Protein AF-A0A7K2XR33-F1 (afdb_monomer_lite)

Structure (mmCIF, N/CA/C/O backbone):
data_AF-A0A7K2XR33-F1
#
_entry.id   AF-A0A7K2XR33-F1
#
loop_
_atom_site.group_PDB
_atom_site.id
_atom_site.type_symbol
_atom_site.label_atom_id
_atom_site.label_alt_id
_atom_site.label_comp_id
_atom_site.label_asym_id
_atom_site.label_entity_id
_atom_site.label_seq_id
_atom_site.pdbx_PDB_ins_code
_atom_site.Cartn_x
_atom_site.Cartn_y
_atom_site.Cartn_z
_atom_site.occupancy
_atom_site.B_iso_or_equiv
_atom_site.auth_seq_id
_atom_site.auth_comp_id
_atom_site.auth_asym_id
_atom_site.auth_atom_id
_atom_site.pdbx_PDB_model_num
ATOM 1 N N . HIS A 1 1 ? -24.248 1.517 20.290 1.00 86.19 1 HIS A N 1
ATOM 2 C CA . HIS A 1 1 ? -23.783 1.972 18.965 1.00 86.19 1 HIS A CA 1
ATOM 3 C C . HIS A 1 1 ? -22.908 0.907 18.301 1.00 86.19 1 HIS A C 1
ATOM 5 O O . HIS A 1 1 ? -23.391 0.287 17.376 1.00 86.19 1 HIS A O 1
ATOM 11 N N . VAL A 1 2 ? -21.716 0.569 18.819 1.00 89.69 2 VAL A N 1
ATOM 12 C CA . VAL A 1 2 ? -20.810 -0.449 18.218 1.00 89.69 2 VAL A CA 1
ATOM 13 C C . VAL A 1 2 ? -21.472 -1.813 17.938 1.00 89.69 2 VAL A C 1
ATOM 15 O O . VAL A 1 2 ? -21.289 -2.373 16.861 1.00 89.69 2 VAL A O 1
ATOM 18 N N . GLN A 1 3 ? -22.323 -2.305 18.848 1.00 92.75 3 GLN A N 1
ATOM 19 C CA . GLN A 1 3 ? -23.068 -3.567 18.678 1.00 92.75 3 GLN A CA 1
ATOM 20 C C . GLN A 1 3 ? -24.056 -3.594 17.491 1.00 92.75 3 GLN A C 1
ATOM 22 O O . GLN A 1 3 ? -24.604 -4.644 17.170 1.00 92.75 3 GLN A O 1
ATOM 27 N N . GLN A 1 4 ? -24.311 -2.456 16.836 1.00 90.50 4 GLN A N 1
ATOM 28 C CA . GLN A 1 4 ? -25.091 -2.416 15.592 1.00 90.50 4 GLN A CA 1
ATOM 29 C C . GLN A 1 4 ? -24.332 -3.050 14.419 1.00 90.50 4 GLN A C 1
ATOM 31 O O . GLN A 1 4 ? -24.960 -3.503 13.466 1.00 90.50 4 GLN A O 1
ATOM 36 N N . TYR A 1 5 ? -23.000 -3.099 14.502 1.00 90.44 5 TYR A N 1
ATOM 37 C CA . TYR A 1 5 ? -22.116 -3.505 13.409 1.00 90.44 5 TYR A CA 1
ATOM 38 C C . TYR A 1 5 ? -21.269 -4.741 13.755 1.00 90.44 5 TYR A C 1
ATOM 40 O O . TYR A 1 5 ? -20.957 -5.548 12.885 1.00 90.44 5 TYR A O 1
ATOM 48 N N . THR A 1 6 ? -20.936 -4.936 15.033 1.00 91.38 6 THR A N 1
ATOM 49 C CA . THR A 1 6 ? -20.127 -6.066 15.532 1.00 91.38 6 THR A CA 1
ATOM 50 C C . THR A 1 6 ? -20.806 -6.732 16.729 1.00 91.38 6 THR A C 1
ATOM 52 O O . THR A 1 6 ? -21.826 -6.240 17.207 1.00 91.38 6 THR A O 1
ATOM 55 N N . SER A 1 7 ? -20.292 -7.862 17.241 1.00 92.69 7 SER A N 1
ATOM 56 C CA . SER A 1 7 ? -20.902 -8.461 18.444 1.00 92.69 7 SER A CA 1
ATOM 57 C C . SER A 1 7 ? -20.554 -7.708 19.732 1.00 92.69 7 SER A C 1
ATOM 59 O O . SER A 1 7 ? -21.419 -7.583 20.592 1.00 92.69 7 SER A O 1
ATOM 61 N N . CYS A 1 8 ? -19.310 -7.218 19.864 1.00 93.25 8 CYS A N 1
ATOM 62 C CA . CYS A 1 8 ? -18.781 -6.496 21.033 1.00 93.25 8 CYS A CA 1
ATOM 63 C C . CYS A 1 8 ? -19.336 -7.033 22.371 1.00 93.25 8 CYS A C 1
ATOM 65 O O . CYS A 1 8 ? -20.134 -6.392 23.057 1.00 93.25 8 CYS A O 1
ATOM 67 N N . GLU A 1 9 ? -18.947 -8.262 22.703 1.00 94.69 9 GLU A N 1
ATOM 68 C CA . GLU A 1 9 ? -19.353 -8.986 23.910 1.00 94.69 9 GLU A CA 1
ATOM 69 C C . GLU A 1 9 ? -18.279 -8.856 25.003 1.00 94.69 9 GLU A C 1
ATOM 71 O O . GLU A 1 9 ? -17.133 -8.501 24.723 1.00 94.69 9 GLU A O 1
ATOM 76 N N . ASN A 1 10 ? -18.625 -9.183 26.253 1.00 93.88 10 ASN A N 1
ATOM 77 C CA . ASN A 1 10 ? -17.685 -9.211 27.384 1.00 93.88 10 ASN A CA 1
ATOM 78 C C . ASN A 1 10 ? -16.921 -7.888 27.573 1.00 93.88 10 ASN A C 1
ATOM 80 O O . ASN A 1 10 ? -15.687 -7.877 27.651 1.00 93.88 10 ASN A O 1
ATOM 84 N N . LEU A 1 11 ? -17.657 -6.772 27.600 1.00 95.38 11 LEU A N 1
ATOM 85 C CA . LEU A 1 11 ? -17.086 -5.452 27.854 1.00 95.38 11 LEU A CA 1
ATOM 86 C C . LEU A 1 11 ? -16.370 -5.435 29.210 1.00 95.38 11 LEU A C 1
ATOM 88 O O . LEU A 1 11 ? -16.941 -5.824 30.226 1.00 95.38 11 LEU A O 1
ATOM 92 N N . SER A 1 12 ? -15.140 -4.943 29.208 1.00 94.00 12 SER A N 1
ATOM 93 C CA . SER A 1 12 ? -14.337 -4.682 30.396 1.00 94.00 12 SER A CA 1
ATOM 94 C C . SER A 1 12 ? -13.797 -3.263 30.341 1.00 94.00 12 SER A C 1
ATOM 96 O O . SER A 1 12 ? -13.411 -2.782 29.276 1.00 94.00 12 SER A O 1
ATOM 98 N N . THR A 1 13 ? -13.763 -2.602 31.490 1.00 91.25 13 THR A N 1
ATOM 99 C CA . THR A 1 13 ? -13.110 -1.302 31.689 1.00 91.25 13 THR A CA 1
ATOM 100 C C . THR A 1 13 ? -11.861 -1.426 32.560 1.00 91.25 13 THR A C 1
ATOM 102 O O . THR A 1 13 ? -11.282 -0.415 32.949 1.00 91.25 13 THR A O 1
ATOM 105 N N . ASP A 1 14 ? -11.422 -2.655 32.858 1.00 88.81 14 ASP A N 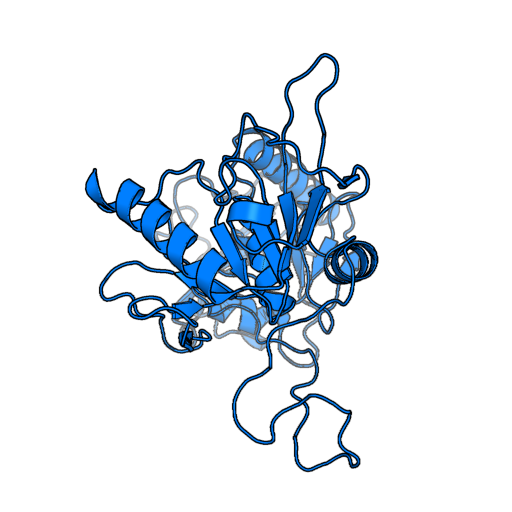1
ATOM 106 C CA . ASP A 1 14 ? -10.202 -2.885 33.625 1.00 88.81 14 ASP A CA 1
ATOM 107 C C . ASP A 1 14 ? -8.997 -2.314 32.848 1.00 88.81 14 ASP A C 1
ATOM 109 O O . ASP A 1 14 ? -8.765 -2.700 31.690 1.00 88.81 14 ASP A O 1
ATOM 113 N N . PRO A 1 15 ? -8.216 -1.381 33.431 1.00 80.31 15 PRO A N 1
ATOM 114 C CA . PRO A 1 15 ? -7.001 -0.869 32.804 1.00 80.31 15 PRO A CA 1
ATOM 115 C C . PRO A 1 15 ? -5.989 -1.982 32.469 1.00 80.31 15 PRO A C 1
ATOM 117 O O . PRO A 1 15 ? -5.241 -1.840 31.501 1.00 80.31 15 PRO A O 1
ATOM 120 N N . ASN A 1 16 ? -6.026 -3.107 33.187 1.00 84.00 16 ASN A N 1
ATOM 121 C CA . ASN A 1 16 ? -5.109 -4.237 33.044 1.00 84.00 16 ASN A CA 1
ATOM 122 C C . ASN A 1 16 ? -5.695 -5.421 32.255 1.00 84.00 16 ASN A C 1
ATOM 124 O O . ASN A 1 16 ? -5.140 -6.520 32.305 1.00 84.00 16 ASN A O 1
ATOM 128 N N . ASP A 1 17 ? -6.809 -5.235 31.538 1.00 87.62 17 ASP A N 1
ATOM 129 C CA . ASP A 1 17 ? -7.385 -6.305 30.722 1.00 87.62 17 ASP A CA 1
ATOM 130 C C . ASP A 1 17 ? -6.374 -6.807 29.676 1.00 87.62 17 ASP A C 1
ATOM 132 O O . ASP A 1 17 ? -5.931 -6.061 28.801 1.00 87.62 17 ASP A O 1
ATOM 136 N N . SER A 1 18 ? -6.038 -8.096 29.760 1.00 85.44 18 SER A N 1
ATOM 137 C CA . SER A 1 18 ? -5.033 -8.756 28.912 1.00 85.44 18 SER A CA 1
ATOM 138 C C . SER A 1 18 ? -5.321 -8.709 27.406 1.00 85.44 18 SER A C 1
ATOM 140 O O . SER A 1 18 ? -4.421 -8.956 26.608 1.00 85.44 18 SER A O 1
ATOM 142 N N . ARG A 1 19 ? -6.562 -8.393 27.007 1.00 86.25 19 ARG A N 1
ATOM 143 C CA . ARG A 1 19 ? -6.953 -8.220 25.600 1.00 86.25 19 ARG A CA 1
ATOM 144 C C . ARG A 1 19 ? -6.415 -6.930 24.987 1.00 86.25 19 ARG A C 1
ATOM 146 O O . ARG A 1 19 ? -6.443 -6.786 23.768 1.00 86.25 19 ARG A O 1
ATOM 153 N N . VAL A 1 20 ? -5.952 -5.984 25.804 1.00 74.62 20 VAL A N 1
ATOM 154 C CA . VAL A 1 20 ? -5.340 -4.749 25.314 1.00 74.62 20 VAL A CA 1
ATOM 155 C C . VAL A 1 20 ? -3.819 -4.925 25.258 1.00 74.62 20 VAL A C 1
ATOM 157 O O . VAL A 1 20 ? -3.219 -5.296 26.268 1.00 74.62 20 VAL A O 1
ATOM 160 N N . PRO A 1 21 ? -3.163 -4.646 24.116 1.00 65.69 21 PRO A N 1
ATOM 161 C CA . PRO A 1 21 ? -1.707 -4.681 24.035 1.00 65.69 21 PRO A CA 1
ATOM 162 C C . PRO A 1 21 ? -1.073 -3.732 25.063 1.00 65.69 21 PRO A C 1
ATOM 164 O O . PRO A 1 21 ? -1.441 -2.562 25.144 1.00 65.69 21 PRO A O 1
ATOM 167 N N . LEU A 1 22 ? -0.102 -4.227 25.837 1.00 52.28 22 LEU A N 1
ATOM 168 C CA . LEU A 1 22 ? 0.557 -3.460 26.907 1.00 52.28 22 LEU A CA 1
ATOM 169 C C . LEU A 1 22 ? 1.529 -2.385 26.387 1.00 52.28 22 LEU A C 1
ATOM 171 O O . LEU A 1 22 ? 1.880 -1.471 27.129 1.00 52.28 22 LEU A O 1
ATOM 175 N N . SER A 1 23 ? 1.989 -2.481 25.135 1.00 52.34 23 SER A N 1
ATOM 176 C CA . SER A 1 23 ? 2.949 -1.549 24.537 1.00 52.34 23 SER A CA 1
ATOM 177 C C . SER A 1 23 ? 2.344 -0.786 23.357 1.00 52.34 23 SER A C 1
ATOM 179 O O . SER A 1 23 ? 1.709 -1.361 22.477 1.00 52.34 23 SER A O 1
ATOM 181 N N . GLY A 1 24 ? 2.558 0.535 23.337 1.00 53.97 24 GLY A N 1
ATOM 182 C CA . GLY A 1 24 ? 2.143 1.411 22.235 1.00 53.97 24 GLY A CA 1
ATOM 183 C C . GLY A 1 24 ? 0.649 1.745 22.179 1.00 53.97 24 GLY A C 1
ATOM 184 O O . GLY A 1 24 ? 0.221 2.359 21.207 1.00 53.97 24 GLY A O 1
ATOM 185 N N . PHE A 1 25 ? -0.137 1.364 23.190 1.00 62.59 25 PHE A N 1
ATOM 186 C CA . PHE A 1 25 ? -1.581 1.587 23.210 1.00 62.59 25 PHE A CA 1
ATOM 187 C C . PHE A 1 25 ? -1.971 2.817 24.043 1.00 62.59 25 PHE A C 1
ATOM 189 O O . PHE A 1 25 ? -1.382 3.078 25.090 1.00 62.59 25 PHE A O 1
ATOM 196 N N . ILE A 1 26 ? -2.962 3.573 23.568 1.00 68.62 26 ILE A N 1
ATOM 197 C CA . ILE A 1 26 ? -3.343 4.881 24.121 1.00 68.62 26 ILE A CA 1
ATOM 198 C C . ILE A 1 26 ? -4.180 4.678 25.397 1.00 68.62 26 ILE A C 1
ATOM 200 O O . ILE A 1 26 ? -5.175 3.944 25.387 1.00 68.62 26 ILE A O 1
ATOM 204 N N . GLY A 1 27 ? -3.760 5.291 26.507 1.00 62.75 27 GLY A N 1
ATOM 205 C CA . GLY A 1 27 ? -4.429 5.204 27.809 1.00 62.75 27 GLY A CA 1
ATOM 206 C C . GLY A 1 27 ? -5.489 6.289 28.033 1.00 62.75 27 GLY A C 1
ATOM 207 O O . GLY A 1 27 ? -5.588 7.255 27.280 1.00 62.75 27 GLY A O 1
ATOM 208 N N . ALA A 1 28 ? -6.286 6.147 29.098 1.00 61.09 28 ALA A N 1
ATOM 209 C CA . ALA A 1 28 ? -7.146 7.236 29.569 1.00 61.09 28 ALA A CA 1
ATOM 210 C C . ALA A 1 28 ? -6.279 8.392 30.105 1.00 61.09 28 ALA A C 1
ATOM 212 O O . ALA A 1 28 ? -5.327 8.149 30.845 1.00 61.09 28 ALA A O 1
ATOM 213 N N . GLY A 1 29 ? -6.607 9.633 29.734 1.00 69.06 29 GLY A N 1
ATOM 214 C CA . GLY A 1 29 ? -5.799 10.830 30.010 1.00 69.06 29 GLY A CA 1
ATOM 215 C C . GLY A 1 29 ? -4.903 11.268 28.845 1.00 69.06 29 GLY A C 1
ATOM 216 O O . GLY A 1 29 ? -4.541 12.441 28.770 1.00 69.06 29 GLY A O 1
ATOM 217 N N . ASP A 1 30 ? -4.630 10.374 27.894 1.00 80.31 30 ASP A N 1
ATOM 218 C CA . ASP A 1 30 ? -3.918 10.687 26.658 1.00 80.31 30 ASP A CA 1
ATOM 219 C C . ASP A 1 30 ? -4.907 11.003 25.528 1.00 80.31 30 ASP A C 1
ATOM 221 O O . ASP A 1 30 ? -6.025 10.492 25.496 1.00 80.31 30 ASP A O 1
ATOM 225 N N . TRP A 1 31 ? -4.505 11.860 24.584 1.00 87.50 31 TRP A N 1
ATOM 226 C CA . TRP A 1 31 ? -5.231 12.108 23.323 1.00 87.50 31 TRP A CA 1
ATOM 227 C C . TRP A 1 31 ? -6.690 12.575 23.513 1.00 87.50 31 TRP A C 1
ATOM 229 O O . TRP A 1 31 ? -7.545 12.367 22.656 1.00 87.50 31 TRP A O 1
ATOM 239 N N . GLY A 1 32 ? -7.002 13.199 24.654 1.00 86.94 32 GLY A N 1
ATOM 240 C CA . GLY A 1 32 ? -8.365 13.631 24.979 1.00 86.94 32 GLY A CA 1
ATOM 241 C C . GLY A 1 32 ? -9.330 12.479 25.292 1.00 86.94 32 GLY A C 1
ATOM 242 O O . GLY A 1 32 ? -10.542 12.648 25.144 1.00 86.94 32 GLY A O 1
ATOM 243 N N . ILE A 1 33 ? -8.815 11.313 25.691 1.00 90.62 33 ILE A N 1
ATOM 244 C CA . ILE A 1 33 ? -9.606 10.145 26.091 1.00 90.62 33 ILE A CA 1
ATOM 245 C C . ILE A 1 33 ? -9.969 10.249 27.572 1.00 90.62 33 ILE A C 1
ATOM 247 O O . ILE A 1 33 ? -9.091 10.357 28.429 1.00 90.62 33 ILE A O 1
ATOM 251 N N . THR A 1 34 ? -11.260 10.169 27.886 1.00 91.75 34 THR A N 1
ATOM 252 C CA . THR A 1 34 ? -11.763 10.197 29.269 1.00 91.75 34 THR A CA 1
ATOM 253 C C . THR A 1 34 ? -11.980 8.804 29.842 1.00 91.75 34 THR A C 1
ATOM 255 O O . THR A 1 34 ? -11.801 8.601 31.037 1.00 91.75 34 THR A O 1
ATOM 258 N N . GLU A 1 35 ? -12.349 7.838 29.000 1.00 91.25 35 GLU A N 1
ATOM 259 C CA . GLU A 1 35 ? -12.585 6.454 29.410 1.00 91.25 35 GLU A CA 1
ATOM 260 C C . GLU A 1 35 ? -12.126 5.479 28.332 1.00 91.25 35 GLU A C 1
ATOM 262 O O . GLU A 1 35 ? -12.173 5.781 27.136 1.00 91.25 35 GLU A O 1
ATOM 267 N N . ARG A 1 36 ? -11.736 4.281 28.769 1.00 90.44 36 ARG A N 1
ATOM 268 C CA . ARG A 1 36 ? -11.333 3.177 27.903 1.00 90.44 36 ARG A CA 1
ATOM 269 C C . ARG A 1 36 ? -12.089 1.911 28.285 1.00 90.44 36 ARG A C 1
ATOM 271 O O . ARG A 1 36 ? -12.210 1.591 29.465 1.00 90.44 36 ARG A O 1
ATOM 278 N N . GLY A 1 37 ? -12.516 1.154 27.285 1.00 91.88 37 GLY A N 1
ATOM 279 C CA . GLY A 1 37 ? -13.014 -0.205 27.463 1.00 91.88 37 GLY A CA 1
ATOM 280 C C . GLY A 1 37 ? -12.478 -1.144 26.394 1.00 91.88 37 GLY A C 1
ATOM 281 O O . GLY A 1 37 ? -11.925 -0.706 25.393 1.00 91.88 37 GLY A O 1
ATOM 282 N N . VAL A 1 38 ? -12.655 -2.442 26.586 1.00 93.56 38 VAL A N 1
ATOM 283 C CA . VAL A 1 38 ? -12.364 -3.468 25.584 1.00 93.56 38 VAL A CA 1
ATOM 284 C C . VAL A 1 38 ? -13.501 -4.477 25.541 1.00 93.56 38 VAL A C 1
ATOM 286 O O . VAL A 1 38 ? -14.028 -4.884 26.576 1.00 93.56 38 VAL A O 1
ATOM 289 N N . CYS A 1 39 ? -13.903 -4.875 24.341 1.00 95.31 39 CYS A N 1
ATOM 290 C CA . CYS A 1 39 ? -14.878 -5.935 24.115 1.00 95.31 39 CYS A CA 1
ATOM 291 C C . CYS A 1 39 ? -14.394 -6.871 23.004 1.00 95.31 39 CYS A C 1
ATOM 293 O O . CYS A 1 39 ? -13.446 -6.576 22.278 1.00 95.31 39 CYS A O 1
ATOM 295 N N . THR A 1 40 ? -15.051 -8.018 22.872 1.00 94.88 40 THR A N 1
ATOM 296 C CA . THR A 1 40 ? -14.690 -9.055 21.905 1.00 94.88 40 THR A CA 1
ATOM 297 C C . THR A 1 40 ? -15.729 -9.133 20.791 1.00 94.88 40 THR A C 1
ATOM 299 O O . THR A 1 40 ? -16.924 -9.308 21.037 1.00 94.88 40 THR A O 1
ATOM 302 N N . ASP A 1 41 ? -15.272 -9.052 19.547 1.00 91.75 41 ASP A N 1
ATOM 303 C CA . ASP A 1 41 ? -16.038 -9.425 18.370 1.00 91.75 41 ASP A CA 1
ATOM 304 C C . ASP A 1 41 ? -15.940 -10.938 18.146 1.00 91.75 41 ASP A C 1
ATOM 306 O O . ASP A 1 41 ? -15.007 -11.461 17.541 1.00 91.75 41 ASP A O 1
ATOM 310 N N . LYS A 1 42 ? -16.929 -11.664 18.653 1.00 88.44 42 LYS A N 1
ATOM 311 C CA . LYS A 1 42 ? -17.035 -13.117 18.553 1.00 88.44 42 LYS A CA 1
ATOM 312 C C . LYS A 1 42 ? -17.246 -13.587 17.116 1.00 88.44 42 LYS A C 1
ATOM 314 O O . LYS A 1 42 ? -16.818 -14.689 16.776 1.00 88.44 42 LYS A O 1
ATOM 319 N N . LYS A 1 43 ? -17.905 -12.776 16.278 1.00 82.62 43 LYS A N 1
ATOM 320 C CA . LYS A 1 43 ? -18.200 -13.136 14.883 1.00 82.62 43 LYS A CA 1
ATOM 321 C C . LYS A 1 43 ? -16.930 -13.109 14.041 1.00 82.62 43 LYS A C 1
ATOM 323 O O . LYS A 1 43 ? -16.655 -14.075 13.338 1.00 82.62 43 LYS A O 1
ATOM 328 N N . ALA A 1 44 ? -16.153 -12.036 14.159 1.00 82.00 44 ALA A N 1
ATOM 329 C CA . ALA A 1 44 ? -14.912 -11.859 13.408 1.00 82.00 44 ALA A CA 1
ATOM 330 C C . ALA A 1 44 ? -13.658 -12.367 14.146 1.00 82.00 44 ALA A C 1
ATOM 332 O O . ALA A 1 44 ? -12.576 -12.369 13.567 1.00 82.00 44 ALA A O 1
ATOM 333 N N . ARG A 1 45 ? -13.805 -12.829 15.398 1.00 81.44 45 ARG A N 1
ATOM 334 C CA . ARG A 1 45 ? -12.726 -13.307 16.282 1.00 81.44 45 ARG A CA 1
ATOM 335 C C . ARG A 1 45 ? -11.619 -12.267 16.477 1.00 81.44 45 ARG A C 1
ATOM 337 O O . ARG A 1 45 ? -10.450 -12.556 16.241 1.00 81.44 45 ARG A O 1
ATOM 344 N N . GLY A 1 46 ? -11.999 -11.067 16.904 1.00 84.75 46 GLY A N 1
ATOM 345 C CA . GLY A 1 46 ? -11.053 -9.994 17.204 1.00 84.75 46 GLY A CA 1
ATOM 346 C C . GLY A 1 46 ? -11.483 -9.139 18.388 1.00 84.75 46 GLY A C 1
ATOM 347 O O . GLY A 1 46 ? -12.626 -9.182 18.838 1.00 84.75 46 GLY A O 1
ATOM 348 N N . GLU A 1 47 ? -10.555 -8.353 18.906 1.00 90.88 47 GLU A N 1
ATOM 349 C CA . GLU A 1 47 ? -10.766 -7.432 20.013 1.00 90.88 47 GLU A CA 1
ATOM 350 C C . GLU A 1 47 ? -11.057 -6.025 19.488 1.00 90.88 47 GLU A C 1
ATOM 352 O O . GLU A 1 47 ? -10.511 -5.575 18.474 1.00 90.88 47 GLU A O 1
ATOM 357 N N . ILE A 1 48 ? -11.923 -5.317 20.207 1.00 92.94 48 ILE A N 1
ATOM 358 C CA . ILE A 1 48 ? -12.255 -3.921 19.950 1.00 92.94 48 ILE A CA 1
ATOM 359 C C . ILE A 1 48 ? -11.912 -3.139 21.202 1.00 92.94 48 ILE A C 1
ATOM 361 O O . ILE A 1 48 ? -12.515 -3.363 22.255 1.00 92.94 48 ILE A O 1
ATOM 365 N N . VAL A 1 49 ? -10.985 -2.197 21.080 1.00 92.00 49 VAL A N 1
ATOM 366 C CA . VAL A 1 49 ? -10.711 -1.244 22.154 1.00 92.00 49 VAL A CA 1
ATOM 367 C C . VAL A 1 49 ? -11.517 0.017 21.899 1.00 92.00 49 VAL A C 1
ATOM 369 O O . VAL A 1 49 ? -11.530 0.532 20.788 1.00 92.00 49 VAL A O 1
ATOM 372 N N . LEU A 1 50 ? -12.236 0.474 22.914 1.00 93.31 50 LEU A N 1
ATOM 373 C CA . LEU A 1 50 ? -13.180 1.580 22.879 1.00 93.31 50 LEU A CA 1
ATOM 374 C C . LEU A 1 50 ? -12.606 2.755 23.663 1.00 93.31 50 LEU A C 1
ATOM 376 O O . LEU A 1 50 ? -12.071 2.565 24.756 1.00 93.31 50 LEU A O 1
ATOM 380 N N . PHE A 1 51 ? -12.797 3.962 23.146 1.00 92.69 51 PHE A N 1
ATOM 381 C CA . PHE A 1 51 ? -12.365 5.205 23.768 1.00 92.69 51 PHE A CA 1
ATOM 382 C C . PHE A 1 51 ? -13.523 6.197 23.797 1.00 92.69 51 PHE A C 1
ATOM 384 O O . PHE A 1 51 ? -14.104 6.501 22.753 1.00 92.69 51 PHE A O 1
ATOM 391 N N . LEU A 1 52 ? -13.835 6.750 24.966 1.00 94.00 52 LEU A N 1
ATOM 392 C CA . LEU A 1 52 ? -14.655 7.956 25.040 1.00 94.00 52 LEU A CA 1
ATOM 393 C C . LEU A 1 52 ? -13.752 9.169 24.891 1.00 94.00 52 LEU A C 1
ATOM 395 O O . LEU A 1 52 ? -12.779 9.317 25.625 1.00 94.00 52 LEU A O 1
ATOM 399 N N . THR A 1 53 ? -14.080 10.028 23.933 1.00 93.12 53 THR A N 1
ATOM 400 C CA . THR A 1 53 ? -13.325 11.245 23.654 1.00 93.12 53 THR A CA 1
ATOM 401 C C . THR A 1 53 ? -14.308 12.377 23.341 1.00 93.12 53 THR A C 1
ATOM 403 O O . THR A 1 53 ? -14.850 12.463 22.236 1.00 93.12 53 THR A O 1
ATOM 406 N N . PRO A 1 54 ? -14.624 13.235 24.329 1.00 92.56 54 PRO A N 1
ATOM 407 C CA . PRO A 1 54 ? -15.549 14.345 24.117 1.00 92.56 54 PRO A CA 1
ATOM 408 C C . PRO A 1 54 ? -14.965 15.418 23.185 1.00 92.56 54 PRO A C 1
ATOM 410 O O . PRO A 1 54 ? -15.727 16.156 22.564 1.00 92.56 54 PRO A O 1
ATOM 413 N N . ASP A 1 55 ? -13.634 15.482 23.052 1.00 93.75 55 ASP A N 1
ATOM 414 C CA . ASP A 1 55 ? -12.929 16.357 22.114 1.00 93.75 55 ASP A CA 1
ATOM 415 C C . ASP A 1 55 ? -12.289 15.542 20.980 1.00 93.75 55 ASP A C 1
ATOM 417 O O . ASP A 1 55 ? -11.097 15.224 20.979 1.00 93.75 55 ASP A O 1
ATOM 421 N N . MET A 1 56 ? -13.104 15.226 19.972 1.00 94.69 56 MET A N 1
ATOM 422 C CA . MET A 1 56 ? -12.655 14.486 18.791 1.00 94.69 56 MET A CA 1
ATOM 423 C C . MET A 1 56 ? -11.580 15.243 17.993 1.00 94.69 56 MET A C 1
ATOM 425 O O . MET A 1 56 ? -10.777 14.626 17.294 1.00 94.69 56 MET A O 1
ATOM 429 N N . LYS A 1 57 ? -11.521 16.577 18.086 1.00 95.12 57 LYS A N 1
ATOM 430 C CA . LYS A 1 57 ? -10.478 17.346 17.402 1.00 95.12 57 LYS A CA 1
ATOM 431 C C . LYS A 1 57 ? -9.128 17.144 18.090 1.00 95.12 57 LYS A C 1
ATOM 433 O O . LYS A 1 57 ? -8.139 16.915 17.397 1.00 95.12 57 LYS A O 1
ATOM 438 N N . ALA A 1 58 ? -9.092 17.172 19.423 1.00 93.31 58 ALA A N 1
ATOM 439 C CA . ALA A 1 58 ? -7.891 16.852 20.191 1.00 93.31 58 ALA A CA 1
ATOM 440 C C . ALA A 1 58 ? -7.418 15.412 19.935 1.00 93.31 58 ALA A C 1
ATOM 442 O O . ALA A 1 58 ? -6.226 15.196 19.712 1.00 93.31 58 ALA A O 1
ATOM 443 N N . PHE A 1 59 ? -8.345 14.449 19.873 1.00 93.44 59 PHE A N 1
ATOM 444 C CA . PHE A 1 59 ? -8.020 13.059 19.541 1.00 93.44 59 PHE A CA 1
ATOM 445 C C . PHE A 1 59 ? -7.361 12.929 18.164 1.00 93.44 59 PHE A C 1
ATOM 447 O O . PHE A 1 59 ? -6.297 12.326 18.031 1.00 93.44 59 PHE A O 1
ATOM 454 N N . GLN A 1 60 ? -7.952 13.541 17.133 1.00 93.31 60 GLN A N 1
ATOM 455 C CA . GLN A 1 60 ? -7.401 13.499 15.777 1.00 93.31 60 GLN A CA 1
ATOM 456 C C . GLN A 1 60 ? -6.053 14.221 15.662 1.00 93.31 60 GLN A C 1
ATOM 458 O O . GLN A 1 60 ? -5.196 13.783 14.897 1.00 93.31 60 GLN A O 1
ATOM 463 N N . GLN A 1 61 ? -5.834 15.294 16.428 1.00 93.75 61 GLN A N 1
ATOM 464 C CA . GLN A 1 61 ? -4.546 15.989 16.449 1.00 93.75 61 GLN A CA 1
ATOM 465 C C . GLN A 1 61 ? -3.457 15.100 17.053 1.00 93.75 61 GLN A C 1
ATOM 467 O O . GLN A 1 61 ? -2.385 14.967 16.471 1.00 93.75 61 GLN A O 1
ATOM 472 N N . ALA A 1 62 ? -3.748 14.430 18.166 1.00 91.06 62 ALA A N 1
ATOM 473 C CA . ALA A 1 62 ? -2.799 13.513 18.782 1.00 91.06 62 ALA A CA 1
ATOM 474 C C . ALA A 1 62 ? -2.502 12.296 17.884 1.00 91.06 62 ALA A C 1
ATOM 476 O O . ALA A 1 62 ? -1.346 11.886 17.764 1.00 91.06 62 ALA A O 1
ATOM 477 N N . ALA A 1 63 ? -3.516 11.780 17.177 1.00 88.75 63 ALA A N 1
ATOM 478 C CA . ALA A 1 63 ? -3.332 10.746 16.160 1.00 88.75 63 ALA A CA 1
ATOM 479 C C . ALA A 1 63 ? -2.409 11.209 15.023 1.00 88.75 63 ALA A C 1
ATOM 481 O O . ALA A 1 63 ? -1.514 10.468 14.620 1.00 88.75 63 ALA A O 1
ATOM 482 N N . LYS A 1 64 ? -2.564 12.454 14.554 1.00 89.19 64 LYS A N 1
ATOM 483 C CA . LYS A 1 64 ? -1.676 13.054 13.551 1.00 89.19 64 LYS A CA 1
ATOM 484 C C . LYS A 1 64 ? -0.233 13.139 14.034 1.00 89.19 64 LYS A C 1
ATOM 486 O O . LYS A 1 64 ? 0.676 12.742 13.309 1.00 89.19 64 LYS A O 1
ATOM 491 N N . ASP A 1 65 ? -0.023 13.644 15.245 1.00 88.62 65 ASP A N 1
ATOM 492 C CA . ASP A 1 65 ? 1.317 13.810 15.814 1.00 88.62 65 ASP A CA 1
ATOM 493 C C . ASP A 1 65 ? 2.007 12.447 15.992 1.00 88.62 65 ASP A C 1
ATOM 495 O O . ASP A 1 65 ? 3.198 12.289 15.709 1.00 88.62 65 ASP A O 1
ATOM 499 N N . HIS A 1 66 ? 1.239 11.427 16.381 1.00 85.19 66 HIS A N 1
ATOM 500 C CA . HIS A 1 66 ? 1.718 10.054 16.464 1.00 85.19 66 HIS A CA 1
ATOM 501 C C . HIS A 1 66 ? 2.067 9.462 15.094 1.00 85.19 66 HIS A C 1
ATOM 503 O O . HIS A 1 66 ? 3.150 8.897 14.934 1.00 85.19 66 HIS A O 1
ATOM 509 N N . ALA A 1 67 ? 1.198 9.631 14.094 1.00 82.56 67 ALA A N 1
ATOM 510 C CA . ALA A 1 67 ? 1.454 9.183 12.728 1.00 82.56 67 ALA A CA 1
ATOM 511 C C . ALA A 1 67 ? 2.715 9.844 12.148 1.00 82.56 67 ALA A C 1
ATOM 513 O O . ALA A 1 67 ? 3.552 9.160 11.562 1.00 82.56 67 ALA A O 1
ATOM 514 N N . ALA A 1 68 ? 2.909 11.147 12.376 1.00 83.94 68 ALA A N 1
ATOM 515 C CA . ALA A 1 68 ? 4.108 11.869 11.951 1.00 83.94 68 ALA A CA 1
ATOM 516 C C . ALA A 1 68 ? 5.388 11.299 12.584 1.00 83.94 68 ALA A C 1
ATOM 518 O O . ALA A 1 68 ? 6.399 11.141 11.896 1.00 83.94 68 ALA A O 1
ATOM 519 N N . LYS A 1 69 ? 5.343 10.930 13.872 1.00 83.38 69 LYS A N 1
ATOM 520 C CA . LYS A 1 69 ? 6.463 10.262 14.547 1.00 83.38 69 LYS A CA 1
ATOM 521 C C . LYS A 1 69 ? 6.772 8.901 13.916 1.00 83.38 69 LYS A C 1
ATOM 523 O O . LYS A 1 69 ? 7.927 8.626 13.607 1.00 83.38 69 LYS A O 1
ATOM 528 N N . LEU A 1 70 ? 5.753 8.072 13.686 1.00 78.25 70 LEU A N 1
ATOM 529 C CA . LEU A 1 70 ? 5.924 6.755 13.064 1.00 78.25 70 LEU A CA 1
ATOM 530 C C . LEU A 1 70 ? 6.467 6.862 11.633 1.00 78.25 70 LEU A C 1
ATOM 532 O O . LEU A 1 70 ? 7.342 6.092 11.245 1.00 78.25 70 LEU A O 1
ATOM 536 N N . LEU A 1 71 ? 6.002 7.846 10.862 1.00 76.06 71 LEU A N 1
ATOM 537 C CA . LEU A 1 71 ? 6.515 8.134 9.522 1.00 76.06 71 LEU A CA 1
ATOM 538 C C . LEU A 1 71 ? 7.994 8.535 9.551 1.00 76.06 71 LEU A C 1
ATOM 540 O O . LEU A 1 71 ? 8.770 8.025 8.746 1.00 76.06 71 LEU A O 1
ATOM 544 N N . ALA A 1 72 ? 8.403 9.381 10.500 1.00 78.38 72 ALA A N 1
ATOM 545 C CA . ALA A 1 72 ? 9.807 9.757 10.681 1.00 78.38 72 ALA A CA 1
ATOM 546 C C . ALA A 1 72 ? 10.704 8.563 11.068 1.00 78.38 72 ALA A C 1
ATOM 548 O O . ALA A 1 72 ? 11.889 8.552 10.746 1.00 78.38 72 ALA A O 1
ATOM 549 N N . GLU A 1 73 ? 10.136 7.542 11.714 1.00 76.94 73 GLU A N 1
ATOM 550 C CA . GLU A 1 73 ? 10.795 6.266 12.030 1.00 76.94 73 GLU A CA 1
ATOM 551 C C . GLU A 1 73 ? 10.766 5.260 10.855 1.00 76.94 73 GLU A C 1
ATOM 553 O O . GLU A 1 73 ? 11.207 4.122 11.006 1.00 76.94 73 GLU A O 1
ATOM 558 N N . GLY A 1 74 ? 10.240 5.647 9.685 1.00 67.75 74 GLY A N 1
ATOM 559 C CA . GLY A 1 74 ? 10.132 4.786 8.502 1.00 67.75 74 GLY A CA 1
ATOM 560 C C . GLY A 1 74 ? 8.961 3.796 8.538 1.00 67.75 74 GLY A C 1
ATOM 561 O O . GLY A 1 74 ? 8.882 2.900 7.701 1.00 67.75 74 GLY A O 1
ATOM 562 N N . ARG A 1 75 ? 8.023 3.943 9.480 1.00 66.31 75 ARG A N 1
ATOM 563 C CA . ARG A 1 75 ? 6.900 3.015 9.716 1.00 66.31 75 ARG A CA 1
ATOM 564 C C . ARG A 1 75 ? 5.603 3.470 9.037 1.00 66.31 75 ARG A C 1
ATOM 566 O O . ARG A 1 75 ? 4.545 3.533 9.660 1.00 66.31 75 ARG A O 1
ATOM 573 N N . GLY A 1 76 ? 5.673 3.824 7.755 1.00 59.12 76 GLY A N 1
ATOM 574 C CA . GLY A 1 76 ? 4.576 4.486 7.028 1.00 59.12 76 GLY A CA 1
ATOM 575 C C . GLY A 1 76 ? 3.355 3.626 6.675 1.00 59.12 76 GLY A C 1
ATOM 576 O O . GLY A 1 76 ? 2.370 4.142 6.148 1.00 59.12 76 GLY A O 1
ATOM 577 N N . ASP A 1 77 ? 3.389 2.327 6.953 1.00 57.09 77 ASP A N 1
ATOM 578 C CA . ASP A 1 77 ? 2.280 1.385 6.778 1.00 57.09 77 ASP A CA 1
ATOM 579 C C . ASP A 1 77 ? 1.369 1.268 8.015 1.00 57.09 77 ASP A C 1
ATOM 581 O O . ASP A 1 77 ? 0.255 0.749 7.920 1.00 57.09 77 ASP A O 1
ATOM 585 N N . THR A 1 78 ? 1.822 1.776 9.163 1.00 57.50 78 THR A N 1
ATOM 586 C CA . THR A 1 78 ? 1.157 1.595 10.462 1.00 57.50 78 THR A CA 1
ATOM 587 C C . THR A 1 78 ? -0.102 2.442 10.658 1.00 57.50 78 THR A C 1
ATOM 589 O O . THR A 1 78 ? -0.999 2.024 11.387 1.00 57.50 78 THR A O 1
ATOM 592 N N . ASP A 1 79 ? -0.222 3.588 9.981 1.00 57.19 79 ASP A N 1
ATOM 593 C CA . ASP A 1 79 ? -1.343 4.521 10.180 1.00 57.19 79 ASP A CA 1
ATOM 594 C C . ASP A 1 79 ? -2.696 3.920 9.740 1.00 57.19 79 ASP A C 1
ATOM 596 O O . ASP A 1 79 ? -3.682 3.986 10.471 1.00 57.19 79 ASP A O 1
ATOM 600 N N . LEU A 1 80 ? -2.722 3.199 8.614 1.00 53.53 80 LEU A N 1
ATOM 601 C CA . LEU A 1 80 ? -3.884 2.407 8.177 1.00 53.53 80 LEU A CA 1
ATOM 602 C C . LEU A 1 80 ? -4.075 1.118 8.982 1.00 53.53 80 LEU A C 1
ATOM 604 O O . LEU A 1 80 ? -5.206 0.679 9.195 1.00 53.53 80 LEU A O 1
ATOM 608 N N . ALA A 1 81 ? -2.976 0.498 9.421 1.00 53.31 81 ALA A N 1
ATOM 609 C CA . ALA A 1 81 ? -3.022 -0.719 10.227 1.00 53.31 81 ALA A CA 1
ATOM 610 C C . ALA A 1 81 ? -3.579 -0.465 11.636 1.00 53.31 81 ALA A C 1
ATOM 612 O O . ALA A 1 81 ? -4.055 -1.404 12.272 1.00 53.31 81 ALA A O 1
ATOM 613 N N . SER A 1 82 ? -3.576 0.794 12.095 1.00 65.38 82 SER A N 1
ATOM 614 C CA . SER A 1 82 ? -4.189 1.191 13.364 1.00 65.38 82 SER A CA 1
ATOM 615 C C . SER A 1 82 ? -5.697 0.936 13.387 1.00 65.38 82 SER A C 1
ATOM 617 O O . SER A 1 82 ? -6.253 0.746 14.465 1.00 65.38 82 SER A O 1
ATOM 619 N N . ARG A 1 83 ? -6.355 0.919 12.209 1.00 82.19 83 ARG A N 1
ATOM 620 C CA . ARG A 1 83 ? -7.800 0.666 12.029 1.00 82.19 83 ARG A CA 1
ATOM 621 C C . ARG A 1 83 ? -8.635 1.424 13.063 1.00 82.19 83 ARG A C 1
ATOM 623 O O . ARG A 1 83 ? -9.602 0.900 13.624 1.00 82.19 83 ARG A O 1
ATOM 630 N N . THR A 1 84 ? -8.207 2.656 13.334 1.00 89.69 84 THR A N 1
ATOM 631 C CA . THR A 1 84 ? -8.833 3.536 14.309 1.00 89.69 84 THR A CA 1
ATOM 632 C C . THR A 1 84 ? -10.058 4.142 13.663 1.00 89.69 84 THR A C 1
ATOM 634 O O . THR A 1 84 ? -9.959 4.895 12.702 1.00 89.69 84 THR A O 1
ATOM 637 N N . VAL A 1 85 ? -11.224 3.792 14.175 1.00 92.00 85 VAL A N 1
ATOM 638 C CA . VAL A 1 85 ? -12.517 4.247 13.692 1.00 92.00 85 VAL A CA 1
ATOM 639 C C . VAL A 1 85 ? -13.029 5.337 14.622 1.00 92.00 85 VAL A C 1
ATOM 641 O O . VAL A 1 85 ? -12.984 5.189 15.843 1.00 92.00 85 VAL A O 1
ATOM 644 N N . VAL A 1 86 ? -13.536 6.427 14.055 1.00 93.12 86 VAL A N 1
ATOM 645 C CA . VAL A 1 86 ? -14.055 7.562 14.824 1.00 93.12 86 VAL A CA 1
ATOM 646 C C . VAL A 1 86 ? -15.566 7.698 14.669 1.00 93.12 86 VAL A C 1
ATOM 648 O O . VAL A 1 86 ? -16.119 7.536 13.582 1.00 93.12 86 VAL A O 1
ATOM 651 N N . GLY A 1 87 ? -16.225 8.002 15.784 1.00 91.50 87 GLY A N 1
ATOM 652 C CA . GLY A 1 87 ? -17.590 8.512 15.847 1.00 91.50 87 GLY A CA 1
ATOM 653 C C . GLY A 1 87 ? -17.602 9.981 16.280 1.00 91.50 87 GLY A C 1
ATOM 654 O O . GLY A 1 87 ? -16.582 10.663 16.257 1.00 91.50 87 GLY A O 1
ATOM 655 N N . LYS A 1 88 ? -18.760 10.496 16.710 1.00 90.56 88 LYS A N 1
ATOM 656 C CA . LYS A 1 88 ? -18.876 11.909 17.131 1.00 90.56 88 LYS A CA 1
ATOM 657 C C . LYS A 1 88 ? -18.129 12.228 18.430 1.00 90.56 88 LYS A C 1
ATOM 659 O O . LYS A 1 88 ? -17.538 13.293 18.542 1.00 90.56 88 LYS A O 1
ATOM 664 N N . THR A 1 89 ? -18.200 11.329 19.409 1.00 92.94 89 THR A N 1
ATOM 665 C CA . THR A 1 89 ? -17.687 11.535 20.782 1.00 92.94 89 THR A CA 1
ATOM 666 C C . THR A 1 89 ? -16.957 10.305 21.322 1.00 92.94 89 THR A C 1
ATOM 668 O O . THR A 1 89 ? -16.820 10.109 22.530 1.00 92.94 89 THR A O 1
ATOM 671 N N . PHE A 1 90 ? -16.570 9.405 20.427 1.00 94.19 90 PHE A N 1
ATOM 672 C CA . PHE A 1 90 ? -15.866 8.182 20.762 1.00 94.19 90 PHE A CA 1
ATOM 673 C C . PHE A 1 90 ? -14.980 7.784 19.589 1.00 94.19 90 PHE A C 1
ATOM 675 O O . PHE A 1 90 ? -15.258 8.127 18.439 1.00 94.19 90 PHE A O 1
ATOM 682 N N . ALA A 1 91 ? -13.940 7.029 19.893 1.00 93.88 91 ALA A N 1
ATOM 683 C CA . ALA A 1 91 ? -13.123 6.336 18.919 1.00 93.88 91 ALA A CA 1
ATOM 684 C C . ALA A 1 91 ? -13.030 4.868 19.327 1.00 93.88 91 ALA A C 1
ATOM 686 O O . ALA A 1 91 ? -13.353 4.493 20.455 1.00 93.88 91 ALA A O 1
ATOM 687 N N . LEU A 1 92 ? -12.601 4.022 18.409 1.00 92.50 92 LEU A N 1
ATOM 688 C CA . LEU A 1 92 ? -12.283 2.640 18.711 1.00 92.50 92 LEU A CA 1
ATOM 689 C C . LEU A 1 92 ? -11.181 2.144 17.789 1.00 92.50 92 LEU A C 1
ATOM 691 O O . LEU A 1 92 ? -11.033 2.631 16.674 1.00 92.50 92 LEU A O 1
ATOM 695 N N . THR A 1 93 ? -10.462 1.127 18.230 1.00 90.50 93 THR A N 1
ATOM 696 C CA . THR A 1 93 ? -9.450 0.438 17.434 1.00 90.50 93 THR A CA 1
ATOM 697 C C . THR A 1 93 ? -9.838 -1.029 17.328 1.00 90.50 93 THR A C 1
ATOM 699 O O . THR A 1 93 ? -9.983 -1.719 18.339 1.00 90.50 93 THR A O 1
ATOM 702 N N . ALA A 1 94 ? -10.034 -1.498 16.096 1.00 90.06 94 ALA A N 1
ATOM 703 C CA . ALA A 1 94 ? -10.312 -2.898 15.806 1.00 90.06 94 ALA A CA 1
ATOM 704 C C . ALA A 1 94 ? -8.996 -3.653 15.572 1.00 90.06 94 ALA A C 1
ATOM 706 O O . ALA A 1 94 ? -8.319 -3.435 14.566 1.00 90.06 94 ALA A O 1
ATOM 707 N N . LEU A 1 95 ? -8.638 -4.567 16.480 1.00 86.38 95 LEU A N 1
ATOM 708 C CA . LEU A 1 95 ? -7.389 -5.332 16.362 1.00 86.38 95 LEU A CA 1
ATOM 709 C C . LEU A 1 95 ? -7.453 -6.374 15.233 1.00 86.38 95 LEU A C 1
ATOM 711 O O . LEU A 1 95 ? -6.432 -6.702 14.629 1.00 86.38 95 LEU A O 1
ATOM 715 N N . GLY A 1 96 ? -8.658 -6.835 14.884 1.00 85.50 96 GLY A N 1
ATOM 716 C CA . GLY A 1 96 ? -8.915 -7.708 13.738 1.00 85.50 96 GLY A CA 1
ATOM 717 C C . GLY A 1 96 ? -9.369 -6.946 12.488 1.00 85.50 96 GLY A C 1
ATOM 718 O O . GLY A 1 96 ? -10.200 -6.041 12.563 1.00 85.50 96 GLY A O 1
ATOM 719 N N . THR A 1 97 ? -8.874 -7.351 11.316 1.00 84.62 97 THR A N 1
ATOM 720 C CA . THR A 1 97 ? -9.235 -6.744 10.023 1.00 84.62 97 THR A CA 1
ATOM 721 C C . THR A 1 97 ? -10.723 -6.893 9.7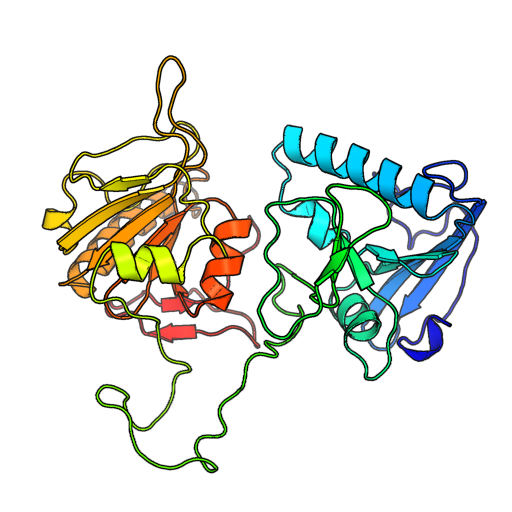06 1.00 84.62 97 THR A C 1
ATOM 723 O O . THR A 1 97 ? -11.391 -5.913 9.385 1.00 84.62 97 THR A O 1
ATOM 726 N N . ALA A 1 98 ? -11.267 -8.103 9.849 1.00 85.19 98 ALA A N 1
ATOM 727 C CA . ALA A 1 98 ? -12.676 -8.380 9.569 1.00 85.19 98 ALA A CA 1
ATOM 728 C C . ALA A 1 98 ? -13.629 -7.586 10.484 1.00 85.19 98 ALA A C 1
ATOM 730 O O . ALA A 1 98 ? -14.703 -7.161 10.050 1.00 85.19 98 ALA A O 1
ATOM 731 N N . THR A 1 99 ? -13.217 -7.317 11.726 1.00 90.50 99 THR A N 1
ATOM 732 C CA . THR A 1 99 ? -13.937 -6.413 12.630 1.00 90.50 99 THR A CA 1
ATOM 733 C C . THR A 1 99 ? -13.939 -4.983 12.097 1.00 90.50 99 THR A C 1
ATOM 735 O O . THR A 1 99 ? -14.995 -4.358 12.056 1.00 90.50 99 THR A O 1
ATOM 738 N N . ALA A 1 100 ? -12.790 -4.473 11.637 1.00 90.38 100 ALA A N 1
ATOM 739 C CA . ALA A 1 100 ? -12.698 -3.140 11.039 1.00 90.38 100 ALA A CA 1
ATOM 740 C C . ALA A 1 100 ? -13.609 -2.999 9.807 1.00 90.38 100 ALA A C 1
ATOM 742 O O . ALA A 1 100 ? -14.348 -2.021 9.712 1.00 90.38 100 ALA A O 1
ATOM 743 N N . VAL A 1 101 ? -13.624 -3.999 8.914 1.00 88.62 101 VAL A N 1
ATOM 744 C CA . VAL A 1 101 ? -14.523 -4.029 7.741 1.00 88.62 101 VAL A CA 1
ATOM 745 C C . VAL A 1 101 ? -15.979 -3.995 8.188 1.00 88.62 101 VAL A C 1
ATOM 747 O O . VAL A 1 101 ? -16.742 -3.152 7.725 1.00 88.62 101 VAL A O 1
ATOM 750 N N . SER A 1 102 ? -16.348 -4.832 9.160 1.00 89.62 102 SER A N 1
ATOM 751 C CA . SER A 1 102 ? -17.718 -4.894 9.682 1.00 89.62 102 SER A CA 1
ATOM 752 C C . SER A 1 102 ? -18.186 -3.580 10.305 1.00 89.62 102 SER A C 1
ATOM 754 O O . SER A 1 102 ? -19.383 -3.351 10.368 1.00 89.62 102 SER A O 1
ATOM 756 N N . LEU A 1 103 ? -17.281 -2.710 10.758 1.00 91.06 103 LEU A N 1
ATOM 757 C CA . LEU A 1 103 ? -17.635 -1.413 11.337 1.00 91.06 103 LEU A CA 1
ATOM 758 C C . LEU A 1 103 ? -17.922 -0.343 10.281 1.00 91.06 103 LEU A C 1
ATOM 760 O O . LEU A 1 103 ? -18.813 0.478 10.491 1.00 91.06 103 LEU A O 1
ATOM 764 N N . VAL A 1 104 ? -17.180 -0.326 9.173 1.00 89.94 104 VAL A N 1
ATOM 765 C CA . VAL A 1 104 ? -17.221 0.785 8.201 1.00 89.94 104 VAL A CA 1
ATOM 766 C C . VAL A 1 104 ? -17.920 0.448 6.883 1.00 89.94 104 VAL A C 1
ATOM 768 O O . VAL A 1 104 ? -18.379 1.354 6.192 1.00 89.94 104 VAL A O 1
ATOM 771 N N . ASP A 1 105 ? -18.031 -0.836 6.536 1.00 81.81 105 ASP A N 1
ATOM 772 C CA . ASP A 1 105 ? -18.631 -1.319 5.286 1.00 81.81 105 ASP A CA 1
ATOM 773 C C . ASP A 1 105 ? -20.172 -1.468 5.284 1.00 81.81 105 ASP A C 1
ATOM 775 O O . ASP A 1 105 ? -20.757 -1.344 4.206 1.00 81.81 105 ASP A O 1
ATOM 779 N N . PRO A 1 106 ? -20.885 -1.679 6.417 1.00 78.88 106 PRO A N 1
ATOM 780 C CA . PRO A 1 106 ? -22.328 -1.889 6.377 1.00 78.88 106 PRO A CA 1
ATOM 781 C C . PRO A 1 106 ? -23.124 -0.716 5.789 1.00 78.88 106 PRO A C 1
ATOM 783 O O . PRO A 1 106 ? -22.793 0.454 6.029 1.00 78.88 106 PRO A O 1
ATOM 786 N N . PRO A 1 107 ? -24.258 -1.004 5.117 1.00 65.69 107 PRO A N 1
ATOM 787 C CA . PRO A 1 107 ? -25.202 0.023 4.708 1.00 65.69 107 PRO A CA 1
ATOM 788 C C . PRO A 1 107 ? -25.594 0.899 5.904 1.00 65.69 107 PRO A C 1
ATOM 790 O O . PRO A 1 107 ? -26.040 0.393 6.933 1.00 65.69 107 PRO A O 1
ATOM 793 N N . ASN A 1 108 ? -25.463 2.217 5.742 1.00 69.56 108 ASN A N 1
ATOM 794 C CA . ASN A 1 108 ? -25.768 3.246 6.746 1.00 69.56 108 ASN A CA 1
ATOM 795 C C . ASN A 1 108 ? -24.784 3.383 7.917 1.00 69.56 108 ASN A C 1
ATOM 797 O O . ASN A 1 108 ? -25.076 4.159 8.826 1.00 69.56 108 ASN A O 1
ATOM 801 N N . SER A 1 109 ? -23.620 2.724 7.895 1.00 84.62 109 SER A N 1
ATOM 802 C CA . SER A 1 109 ? -22.581 3.058 8.871 1.00 84.62 109 SER A CA 1
ATOM 803 C C . SER A 1 109 ? -22.084 4.494 8.661 1.00 84.62 109 SER A C 1
ATOM 805 O O . SER A 1 109 ? -21.670 4.888 7.562 1.00 84.62 109 SER A O 1
ATOM 807 N N . ASP A 1 110 ? -22.127 5.297 9.719 1.00 86.62 110 ASP A N 1
ATOM 808 C CA . ASP A 1 110 ? -21.516 6.625 9.810 1.00 86.62 110 ASP A CA 1
ATOM 809 C C . ASP A 1 110 ? -20.083 6.572 10.361 1.00 86.62 110 ASP A C 1
ATOM 811 O O . ASP A 1 110 ? -19.406 7.595 10.430 1.00 86.62 110 ASP A O 1
ATOM 815 N N . LEU A 1 111 ? -19.599 5.374 10.690 1.00 92.38 111 LEU A N 1
ATOM 816 C CA . LEU A 1 111 ? -18.254 5.147 11.186 1.00 92.38 111 LEU A CA 1
ATOM 817 C C . LEU A 1 111 ? -17.228 5.151 10.053 1.00 92.38 111 LEU A C 1
ATOM 819 O O . LEU A 1 111 ? -17.444 4.573 8.984 1.00 92.38 111 LEU A O 1
ATOM 823 N N . ARG A 1 112 ? -16.082 5.787 10.296 1.00 92.56 112 ARG A N 1
ATOM 824 C CA . ARG A 1 112 ? -14.979 5.878 9.333 1.00 92.56 112 ARG A CA 1
ATOM 825 C C . ARG A 1 112 ? -13.642 5.664 10.018 1.00 92.56 112 ARG A C 1
ATOM 827 O O . ARG A 1 112 ? -13.455 6.095 11.154 1.00 92.56 112 ARG A O 1
ATOM 834 N N . ILE A 1 113 ? -12.715 5.043 9.301 1.00 91.31 113 ILE A N 1
ATOM 835 C CA . ILE A 1 113 ? -11.312 4.964 9.691 1.00 91.31 113 ILE A CA 1
ATOM 836 C C . ILE A 1 113 ? -10.703 6.358 9.586 1.00 91.31 113 ILE A C 1
ATOM 838 O O . ILE A 1 113 ? -10.796 6.997 8.539 1.00 91.31 113 ILE A O 1
ATOM 842 N N . LEU A 1 114 ? -10.076 6.806 10.667 1.00 92.00 114 LEU A N 1
ATOM 843 C CA . LEU A 1 114 ? -9.203 7.966 10.704 1.00 92.00 114 LEU A CA 1
ATOM 844 C C . LEU A 1 114 ? -7.817 7.574 10.196 1.00 92.00 114 LEU A C 1
ATOM 846 O O . LEU A 1 114 ? -7.229 6.606 10.668 1.00 92.00 114 LEU A O 1
ATOM 850 N N . THR A 1 115 ? -7.283 8.369 9.279 1.00 88.44 115 THR A N 1
ATOM 851 C CA . THR A 1 115 ? -5.897 8.261 8.821 1.00 88.44 115 THR A CA 1
ATOM 852 C C . THR A 1 115 ? -5.307 9.656 8.655 1.00 88.44 115 THR A C 1
ATOM 854 O O . THR A 1 115 ? -5.979 10.590 8.212 1.00 88.44 115 THR A O 1
ATOM 857 N N . CYS A 1 116 ? -4.057 9.802 9.073 1.00 87.44 116 CYS A N 1
ATOM 858 C CA . CYS A 1 116 ? -3.293 11.044 9.075 1.00 87.44 116 CYS A CA 1
ATOM 859 C C . CYS A 1 116 ? -2.008 10.948 8.239 1.00 87.44 116 CYS A C 1
ATOM 861 O O . CYS A 1 116 ? -1.175 11.853 8.273 1.00 87.44 116 CYS A O 1
ATOM 863 N N . ASN A 1 117 ? -1.851 9.867 7.476 1.00 78.62 117 ASN A N 1
ATOM 864 C CA . ASN A 1 117 ? -0.816 9.717 6.472 1.00 78.62 117 ASN A CA 1
ATOM 865 C C . ASN A 1 117 ? -1.351 10.173 5.093 1.00 78.62 117 ASN A C 1
ATOM 867 O O . ASN A 1 117 ? -2.219 9.508 4.520 1.00 78.62 117 ASN A O 1
ATOM 871 N N . PRO A 1 118 ? -0.843 11.287 4.530 1.00 69.06 118 PRO A N 1
ATOM 872 C CA . PRO A 1 118 ? -1.319 11.817 3.253 1.00 69.06 118 PRO A CA 1
ATOM 873 C C . PRO A 1 118 ? -1.023 10.897 2.059 1.00 69.06 118 PRO A C 1
ATOM 875 O O . PRO A 1 118 ? -1.754 10.955 1.071 1.00 69.06 118 PRO A O 1
ATOM 878 N N . ASP A 1 119 ? -0.021 10.020 2.170 1.00 66.94 119 ASP A N 1
ATOM 879 C CA . ASP A 1 119 ? 0.393 9.092 1.107 1.00 66.94 119 ASP A CA 1
ATOM 880 C C . ASP A 1 119 ? -0.506 7.848 1.029 1.00 66.94 119 ASP A C 1
ATOM 882 O O . ASP A 1 119 ? -0.320 6.964 0.188 1.00 66.94 119 ASP A O 1
ATOM 886 N N . VAL A 1 120 ? -1.484 7.740 1.930 1.00 71.00 120 VAL A N 1
ATOM 887 C CA . VAL A 1 120 ? -2.429 6.631 1.944 1.00 71.00 120 VAL A CA 1
ATOM 888 C C . VAL A 1 120 ? -3.439 6.772 0.814 1.00 71.00 120 VAL A C 1
ATOM 890 O O . VAL A 1 120 ? -4.261 7.695 0.759 1.00 71.00 120 VAL A O 1
ATOM 893 N N . PHE A 1 121 ? -3.424 5.766 -0.056 1.00 71.88 121 PHE A N 1
ATOM 894 C CA . PHE A 1 121 ? -4.401 5.609 -1.116 1.00 71.88 121 PHE A CA 1
ATOM 895 C C . PHE A 1 121 ? -5.726 5.036 -0.595 1.00 71.88 121 PHE A C 1
ATOM 897 O O . PHE A 1 121 ? -5.754 4.037 0.126 1.00 71.88 121 PHE A O 1
ATOM 904 N N . VAL A 1 122 ? -6.824 5.650 -1.035 1.00 76.50 122 VAL A N 1
ATOM 905 C CA . VAL A 1 122 ? -8.193 5.146 -0.883 1.00 76.50 122 VAL A CA 1
ATOM 906 C C . VAL A 1 122 ? -8.726 4.859 -2.288 1.00 76.50 122 VAL A C 1
ATOM 908 O O . VAL A 1 122 ? -8.747 5.792 -3.096 1.00 76.50 122 VAL A O 1
ATOM 911 N N . PRO A 1 123 ? -9.141 3.618 -2.602 1.00 65.38 123 PRO A N 1
ATOM 912 C CA . PRO A 1 123 ? -9.628 3.277 -3.932 1.00 65.38 123 PRO A CA 1
ATOM 913 C C . PRO A 1 123 ? -10.920 4.009 -4.297 1.00 65.38 123 PRO A C 1
ATOM 915 O O . PRO A 1 123 ? -11.716 4.391 -3.437 1.00 65.38 123 PRO A O 1
ATOM 918 N N . GLU A 1 124 ? -11.153 4.164 -5.599 1.00 67.25 124 GLU A N 1
ATOM 919 C CA . GLU A 1 124 ? -12.428 4.665 -6.106 1.00 67.25 124 GLU A CA 1
ATOM 920 C C . GLU A 1 124 ? -13.584 3.741 -5.677 1.00 67.25 124 GLU A C 1
ATOM 922 O O . GLU A 1 124 ? -13.436 2.519 -5.602 1.00 67.25 124 GLU A O 1
ATOM 927 N N . GLY A 1 125 ? -14.737 4.333 -5.357 1.00 71.19 125 GLY A N 1
ATOM 928 C CA . GLY A 1 125 ? -15.893 3.623 -4.794 1.00 71.19 125 GLY A CA 1
ATOM 929 C C . GLY A 1 125 ? -15.923 3.585 -3.262 1.00 71.19 125 GLY A C 1
ATOM 930 O O . GLY A 1 125 ? -16.947 3.218 -2.681 1.00 71.19 125 GLY A O 1
ATOM 931 N N . PHE A 1 126 ? -14.848 4.021 -2.603 1.00 82.12 126 PHE A N 1
ATOM 932 C CA . PHE A 1 126 ? -14.826 4.281 -1.166 1.00 82.12 126 PHE A CA 1
ATOM 933 C C . PHE A 1 126 ? -15.003 5.765 -0.868 1.00 82.12 126 PHE A C 1
ATOM 935 O O . PHE A 1 126 ? -14.636 6.648 -1.646 1.00 82.12 126 PHE A O 1
ATOM 942 N N . LYS A 1 127 ? -15.579 6.050 0.294 1.00 86.88 127 LYS A N 1
ATOM 943 C CA . LYS A 1 127 ? -15.735 7.403 0.806 1.00 86.88 127 LYS A CA 1
ATOM 944 C C . LYS A 1 127 ? -14.391 7.899 1.315 1.00 86.88 127 LYS A C 1
ATOM 946 O O . LYS A 1 127 ? -13.688 7.201 2.046 1.00 86.88 127 LYS A O 1
ATOM 951 N N . LYS A 1 128 ? -14.068 9.139 0.961 1.00 87.75 128 LYS A N 1
ATOM 952 C CA . LYS A 1 128 ? -12.969 9.909 1.538 1.00 87.75 128 LYS A CA 1
ATOM 953 C C . LYS A 1 128 ? -13.517 11.265 1.956 1.00 87.75 128 LYS A C 1
ATOM 955 O O . LYS A 1 128 ? -13.953 12.052 1.122 1.00 87.75 128 LYS A O 1
ATOM 960 N N . GLU A 1 129 ? -13.530 11.512 3.255 1.00 91.56 129 GLU A N 1
ATOM 961 C CA . GLU A 1 129 ? -14.128 12.691 3.873 1.00 91.56 129 GLU A CA 1
ATOM 962 C C . GLU A 1 129 ? -13.045 13.462 4.642 1.00 91.56 129 GLU A C 1
ATOM 964 O O . GLU A 1 129 ? -12.051 12.886 5.090 1.00 91.56 129 GLU A O 1
ATOM 969 N N . LYS A 1 130 ? -13.198 14.782 4.789 1.00 93.31 130 LYS A N 1
ATOM 970 C CA . LYS A 1 130 ? -12.252 15.577 5.585 1.00 93.31 130 LYS A CA 1
ATOM 971 C C . LYS A 1 130 ? -12.391 15.220 7.065 1.00 93.31 130 LYS A C 1
ATOM 973 O O . LYS A 1 130 ? -13.506 15.136 7.576 1.00 93.31 130 LYS A O 1
ATOM 978 N N . ALA A 1 131 ? -11.262 15.063 7.748 1.00 94.00 131 ALA A N 1
ATOM 979 C CA . ALA A 1 131 ? -11.229 14.991 9.203 1.00 94.00 131 ALA A CA 1
ATOM 980 C C . ALA A 1 131 ? -11.361 16.403 9.821 1.00 94.00 131 ALA A C 1
ATOM 982 O O . ALA A 1 131 ? -11.368 17.412 9.113 1.00 94.00 131 ALA A O 1
ATOM 983 N N . LEU A 1 132 ? -11.457 16.489 11.150 1.00 95.44 132 LEU A N 1
ATOM 984 C CA . LEU A 1 132 ? -11.490 17.754 11.902 1.00 95.44 132 LEU A CA 1
ATOM 985 C C . LEU A 1 132 ? -10.121 18.450 11.956 1.00 95.44 132 LEU A C 1
ATOM 987 O O . LEU A 1 132 ? -10.044 19.643 12.263 1.00 95.44 132 LEU A O 1
ATOM 991 N N . VAL A 1 133 ? -9.050 17.700 11.691 1.00 94.94 133 VAL A N 1
ATOM 992 C CA . VAL A 1 133 ? -7.664 18.171 11.677 1.00 94.94 133 VAL A CA 1
ATOM 993 C C . VAL A 1 133 ? -7.115 18.097 10.256 1.00 94.94 133 VAL A C 1
ATOM 995 O O . VAL A 1 133 ? -7.218 17.075 9.580 1.00 94.94 133 VAL A O 1
ATOM 998 N N . GLU A 1 134 ? -6.519 19.198 9.800 1.00 92.38 134 GLU A N 1
ATOM 999 C CA . GLU A 1 134 ? -5.890 19.280 8.483 1.00 92.38 134 GLU A CA 1
ATOM 1000 C C . GLU A 1 134 ? -4.750 18.263 8.349 1.00 92.38 134 GLU A C 1
ATOM 1002 O O . GLU A 1 134 ? -3.959 18.076 9.273 1.00 92.38 134 GLU A O 1
ATOM 1007 N N . GLY A 1 135 ? -4.644 17.617 7.188 1.00 86.31 135 GLY A N 1
ATOM 1008 C CA . GLY A 1 135 ? -3.684 16.535 6.948 1.00 86.31 135 GLY A CA 1
ATOM 1009 C C . GLY A 1 135 ? -4.180 15.154 7.383 1.00 86.31 135 GLY A C 1
ATOM 1010 O O . GLY A 1 135 ? -3.530 14.168 7.062 1.00 86.31 135 GLY A O 1
ATOM 1011 N N . CYS A 1 136 ? -5.343 15.070 8.034 1.00 91.31 136 CYS A N 1
ATOM 1012 C CA . CYS A 1 136 ? -6.050 13.816 8.259 1.00 91.31 136 CYS A CA 1
ATOM 1013 C C . CYS A 1 136 ? -7.308 13.730 7.390 1.00 91.31 136 CYS A C 1
ATOM 1015 O O . CYS A 1 136 ? -7.899 14.737 6.981 1.00 91.31 136 CYS A O 1
ATOM 1017 N N . PHE A 1 137 ? -7.751 12.508 7.127 1.00 90.94 137 PHE A N 1
ATOM 1018 C CA . PHE A 1 137 ? -9.002 12.226 6.443 1.00 90.94 137 PHE A CA 1
ATOM 1019 C C . PHE A 1 137 ? -9.683 10.991 7.033 1.00 90.94 137 PHE A C 1
ATOM 1021 O O . PHE A 1 137 ? -9.098 10.229 7.803 1.00 90.94 137 PHE A O 1
ATOM 1028 N N . LEU A 1 138 ? -10.954 10.833 6.683 1.00 92.25 138 LEU A N 1
ATOM 1029 C CA . LEU A 1 138 ? -11.812 9.738 7.104 1.00 92.25 138 LEU A CA 1
ATOM 1030 C C . LEU A 1 138 ? -12.166 8.872 5.895 1.00 92.25 138 LEU A C 1
ATOM 1032 O O . LEU A 1 138 ? -12.446 9.407 4.821 1.00 92.25 138 LEU A O 1
ATOM 1036 N N . THR A 1 139 ? -12.177 7.549 6.046 1.00 89.50 139 THR A N 1
ATOM 1037 C CA . THR A 1 139 ? -12.548 6.634 4.958 1.00 89.50 139 THR A CA 1
ATOM 1038 C C . THR A 1 139 ? -13.284 5.384 5.435 1.00 89.50 139 THR A C 1
ATOM 1040 O O . THR A 1 139 ? -13.128 4.958 6.573 1.00 89.50 139 THR A O 1
ATOM 1043 N N . ASP A 1 140 ? -14.113 4.795 4.574 1.00 89.88 140 ASP A N 1
ATOM 1044 C CA . ASP A 1 140 ? -14.688 3.456 4.771 1.00 89.88 140 ASP A CA 1
ATOM 1045 C C . ASP A 1 140 ? -13.850 2.343 4.106 1.00 89.88 140 ASP A C 1
ATOM 1047 O O . ASP A 1 140 ? -14.279 1.192 4.017 1.00 89.88 140 ASP A O 1
ATOM 1051 N N . TYR A 1 141 ? -12.636 2.671 3.660 1.00 85.50 141 TYR A N 1
ATOM 1052 C CA . TYR A 1 141 ? -11.670 1.714 3.141 1.00 85.50 141 TYR A CA 1
ATOM 1053 C C . TYR A 1 141 ? -10.780 1.144 4.252 1.00 85.50 141 TYR A C 1
ATOM 1055 O O . TYR A 1 141 ? -10.009 1.862 4.887 1.00 85.50 141 TYR A O 1
ATOM 1063 N N . VAL A 1 142 ? -10.840 -0.173 4.445 1.00 83.94 142 VAL A N 1
ATOM 1064 C CA . VAL A 1 142 ? -9.939 -0.935 5.309 1.00 83.94 142 VAL A CA 1
ATOM 1065 C C . VAL A 1 142 ? -8.817 -1.501 4.456 1.00 83.94 142 VAL A C 1
ATOM 1067 O O . VAL A 1 142 ? -9.010 -2.453 3.702 1.00 83.94 142 VAL A O 1
ATOM 1070 N N . ASN A 1 143 ? -7.619 -0.953 4.609 1.00 74.69 143 ASN A N 1
ATOM 1071 C CA . ASN A 1 143 ? -6.425 -1.559 4.040 1.00 74.69 143 ASN A CA 1
ATOM 1072 C C . ASN A 1 143 ? -5.848 -2.588 5.018 1.00 74.69 143 ASN A C 1
ATOM 1074 O O . ASN A 1 143 ? -5.686 -2.287 6.201 1.00 74.69 143 ASN A O 1
ATOM 1078 N N . SER A 1 144 ? -5.503 -3.783 4.538 1.00 71.31 144 SER A N 1
ATOM 1079 C CA . SER A 1 144 ? -4.877 -4.792 5.387 1.00 71.31 144 SER A CA 1
ATOM 1080 C C . SER A 1 144 ? -3.869 -5.671 4.645 1.00 71.31 144 SER A C 1
ATOM 1082 O O . SER A 1 144 ? -4.199 -6.205 3.583 1.00 71.31 144 SER A O 1
ATOM 1084 N N . PRO A 1 145 ? -2.664 -5.887 5.214 1.00 59.38 145 PRO A N 1
ATOM 1085 C CA . PRO A 1 145 ? -1.661 -6.792 4.652 1.00 59.38 145 PRO A CA 1
ATOM 1086 C C . PRO A 1 145 ? -2.107 -8.257 4.572 1.00 59.38 145 PRO A C 1
ATOM 1088 O O . PRO A 1 145 ? -1.537 -9.008 3.790 1.00 59.38 145 PRO A O 1
ATOM 1091 N N . ASP A 1 146 ? -3.104 -8.659 5.368 1.00 62.25 146 ASP A N 1
ATOM 1092 C CA . ASP A 1 146 ? -3.646 -10.027 5.414 1.00 62.25 146 ASP A CA 1
ATOM 1093 C C . ASP A 1 146 ? -4.707 -10.322 4.338 1.00 62.25 146 ASP A C 1
ATOM 1095 O O . ASP A 1 146 ? -5.187 -11.452 4.251 1.00 62.25 146 ASP A O 1
ATOM 1099 N N . GLY A 1 147 ? -5.083 -9.318 3.531 1.00 62.28 147 GLY A N 1
ATOM 1100 C CA . GLY A 1 147 ? -5.977 -9.493 2.379 1.00 62.28 147 GLY A CA 1
ATOM 1101 C C . GLY A 1 147 ? -7.445 -9.555 2.736 1.00 62.28 147 GLY A C 1
ATOM 1102 O O . GLY A 1 147 ? -8.285 -9.648 1.849 1.00 62.28 147 GLY A O 1
ATOM 1103 N N . GLN A 1 148 ? -7.762 -9.453 4.023 1.00 71.62 148 GLN A N 1
ATOM 1104 C CA . GLN A 1 148 ? -9.128 -9.399 4.530 1.00 71.62 148 GLN A CA 1
ATOM 1105 C C . GLN A 1 148 ? -9.649 -7.959 4.619 1.00 71.62 148 GLN A C 1
ATOM 1107 O O . GLN A 1 148 ? -10.622 -7.700 5.324 1.00 71.62 148 GLN A O 1
ATOM 1112 N N . GLY A 1 149 ? -8.968 -7.014 3.960 1.00 76.12 149 GLY A N 1
ATOM 1113 C CA . GLY A 1 149 ? -9.385 -5.618 3.863 1.00 76.12 149 GLY A CA 1
ATOM 1114 C C . GLY A 1 149 ? -10.686 -5.446 3.078 1.00 76.12 149 GLY A C 1
ATOM 1115 O O . GLY A 1 149 ? -11.316 -6.415 2.653 1.00 76.12 149 GLY A O 1
ATOM 1116 N N . SER A 1 150 ? -11.099 -4.195 2.881 1.00 77.69 150 SER A N 1
ATOM 1117 C CA . SER A 1 150 ? -12.346 -3.901 2.180 1.00 77.69 150 SER A CA 1
ATOM 1118 C C . SER A 1 150 ? -12.341 -4.505 0.768 1.00 77.69 150 SER A C 1
ATOM 1120 O O . SER A 1 150 ? -11.371 -4.312 0.026 1.00 77.69 150 SER A O 1
ATOM 1122 N N . PRO A 1 151 ? -13.421 -5.197 0.364 1.00 67.75 151 PRO A N 1
ATOM 1123 C CA . PRO A 1 151 ? -13.540 -5.730 -0.986 1.00 67.75 151 PRO A CA 1
ATOM 1124 C C . PRO A 1 151 ? -13.593 -4.577 -1.991 1.00 67.75 151 PRO A C 1
ATOM 1126 O O . PRO A 1 151 ? -14.203 -3.546 -1.718 1.00 67.75 151 PRO A O 1
ATOM 1129 N N . HIS A 1 152 ? -12.982 -4.734 -3.166 1.00 58.44 152 HIS A N 1
ATOM 1130 C CA . HIS A 1 152 ? -13.023 -3.701 -4.203 1.00 58.44 152 HIS A CA 1
ATOM 1131 C C . HIS A 1 152 ? -14.478 -3.325 -4.545 1.00 58.44 152 HIS A C 1
ATOM 1133 O O . HIS A 1 152 ? -15.236 -4.165 -5.026 1.00 58.44 152 HIS A O 1
ATOM 1139 N N . ARG A 1 153 ? -14.860 -2.060 -4.310 1.00 57.50 153 ARG A N 1
ATOM 1140 C CA . ARG A 1 153 ? -16.200 -1.525 -4.622 1.00 57.50 153 ARG A CA 1
ATOM 1141 C C . ARG A 1 153 ? -16.296 -0.836 -5.991 1.00 57.50 153 ARG A C 1
ATOM 1143 O O . ARG A 1 153 ? -17.364 -0.352 -6.360 1.00 57.50 153 ARG A O 1
ATOM 1150 N N . GLY A 1 154 ? -15.206 -0.802 -6.757 1.00 41.16 154 GLY A N 1
ATOM 1151 C CA . GLY A 1 154 ? -15.269 -0.485 -8.183 1.00 41.16 154 GLY A CA 1
ATOM 1152 C C . GLY A 1 154 ? -16.089 -1.553 -8.903 1.00 41.16 154 GLY A C 1
ATOM 1153 O O . GLY A 1 154 ? -16.053 -2.714 -8.500 1.00 41.16 154 GLY A O 1
ATOM 1154 N N . ALA A 1 155 ? -16.854 -1.166 -9.926 1.00 33.03 155 ALA A N 1
ATOM 1155 C CA . ALA A 1 155 ? -17.739 -2.075 -10.645 1.00 33.03 155 ALA A CA 1
ATOM 1156 C C . ALA A 1 155 ? -17.034 -3.404 -10.969 1.00 33.03 155 ALA A C 1
ATOM 1158 O O . ALA A 1 155 ? -16.194 -3.475 -11.869 1.00 33.03 155 ALA A O 1
ATOM 1159 N N . VAL A 1 156 ? -17.436 -4.478 -10.284 1.00 38.38 156 VAL A N 1
ATOM 1160 C CA . VAL A 1 156 ? -17.437 -5.795 -10.907 1.00 38.38 156 VAL A CA 1
ATOM 1161 C C . VAL A 1 156 ? -18.422 -5.635 -12.050 1.00 38.38 156 VAL A C 1
ATOM 1163 O O . VAL A 1 156 ? -19.634 -5.643 -11.844 1.00 38.38 156 VAL A O 1
ATOM 1166 N N . ARG A 1 157 ? -17.906 -5.350 -13.246 1.00 33.59 157 ARG A N 1
ATOM 1167 C CA . ARG A 1 157 ? -18.726 -5.395 -14.447 1.00 33.59 157 ARG A CA 1
ATOM 1168 C C . ARG A 1 157 ? -19.241 -6.817 -14.550 1.00 33.59 157 ARG A C 1
ATOM 1170 O O . ARG A 1 157 ? -18.467 -7.729 -14.830 1.00 33.59 157 ARG A O 1
ATOM 1177 N N . ASP A 1 158 ? -20.529 -6.979 -14.285 1.00 30.67 158 ASP A N 1
ATOM 1178 C CA . ASP A 1 158 ? -21.263 -8.162 -14.680 1.00 30.67 158 ASP A CA 1
ATOM 1179 C C . ASP A 1 158 ? -21.108 -8.287 -16.208 1.00 30.67 158 ASP A C 1
ATOM 1181 O O . ASP A 1 158 ? -21.551 -7.396 -16.942 1.00 30.67 158 ASP A O 1
ATOM 1185 N N . PRO A 1 159 ? -20.436 -9.336 -16.715 1.00 35.75 159 PRO A N 1
ATOM 1186 C CA . PRO A 1 159 ? -20.248 -9.514 -18.148 1.00 35.75 159 PRO A CA 1
ATOM 1187 C C . PRO A 1 159 ? -21.569 -9.753 -18.896 1.00 35.75 159 PRO A C 1
ATOM 1189 O O . PRO A 1 159 ? -21.559 -9.803 -20.124 1.00 35.75 159 PRO A O 1
ATOM 1192 N N . SER A 1 160 ? -22.690 -9.934 -18.186 1.00 34.62 160 SER A N 1
ATOM 1193 C CA . SER A 1 160 ? -23.985 -10.267 -18.776 1.00 34.62 160 SER A CA 1
ATOM 1194 C C . SER A 1 160 ? -24.916 -9.077 -19.034 1.00 34.62 160 SER A C 1
ATOM 1196 O O . SER A 1 160 ? -25.884 -9.252 -19.775 1.00 34.62 160 SER A O 1
ATOM 1198 N N . THR A 1 161 ? -24.649 -7.876 -18.499 1.00 34.47 161 THR A N 1
ATOM 1199 C CA . THR A 1 161 ? -25.644 -6.784 -18.539 1.00 34.47 161 THR A CA 1
ATOM 1200 C C . THR A 1 161 ? -25.336 -5.570 -19.407 1.00 34.47 161 THR A C 1
ATOM 1202 O O . THR A 1 161 ? -26.228 -4.738 -19.519 1.00 34.47 161 THR A O 1
ATOM 1205 N N . GLU A 1 162 ? -24.196 -5.448 -20.098 1.00 30.45 162 GLU A N 1
ATOM 1206 C CA . GLU A 1 162 ? -24.042 -4.370 -21.096 1.00 30.45 162 GLU A CA 1
ATOM 1207 C C . GLU A 1 162 ? -23.261 -4.785 -22.346 1.00 30.45 162 GLU A C 1
ATOM 1209 O O . GLU A 1 162 ? -22.186 -5.379 -22.298 1.00 30.45 162 GLU A O 1
ATOM 1214 N N . GLY A 1 163 ? -23.875 -4.473 -23.488 1.00 34.12 163 GLY A N 1
ATOM 1215 C CA . GLY A 1 163 ? -23.456 -4.863 -24.819 1.00 34.12 163 GLY A CA 1
ATOM 1216 C C . GLY A 1 163 ? -22.273 -4.079 -25.387 1.00 34.12 163 GLY A C 1
ATOM 1217 O O . GLY A 1 163 ? -21.906 -3.000 -24.932 1.00 34.12 163 GLY A O 1
ATOM 1218 N N . ALA A 1 164 ? -21.772 -4.656 -26.479 1.00 29.86 164 ALA A N 1
ATOM 1219 C CA . ALA A 1 164 ? -20.707 -4.211 -27.373 1.00 29.86 164 ALA A CA 1
ATOM 1220 C C . ALA A 1 164 ? -19.274 -4.307 -26.813 1.00 29.86 164 ALA A C 1
ATOM 1222 O O . ALA A 1 164 ? -18.796 -3.492 -26.026 1.00 29.86 164 ALA A O 1
ATOM 1223 N N . ALA A 1 165 ? -18.564 -5.315 -27.325 1.00 33.38 165 ALA A N 1
ATOM 1224 C CA . ALA A 1 165 ? -17.130 -5.506 -27.186 1.00 33.38 165 ALA A CA 1
ATOM 1225 C C . ALA A 1 165 ? -16.346 -4.226 -27.528 1.00 33.38 165 ALA A C 1
ATOM 1227 O O . ALA A 1 165 ? -16.515 -3.652 -28.606 1.00 33.38 165 ALA A O 1
ATOM 1228 N N . LYS A 1 166 ? -15.438 -3.816 -26.635 1.00 33.62 166 LYS A N 1
ATOM 1229 C CA . LYS A 1 166 ? -14.363 -2.881 -26.984 1.00 33.62 166 LYS A CA 1
ATOM 1230 C C . LYS A 1 166 ? -13.200 -3.660 -27.613 1.00 33.62 166 LYS A C 1
ATOM 1232 O O . LYS A 1 166 ? -12.925 -4.779 -27.170 1.00 33.62 166 LYS A O 1
ATOM 1237 N N . PRO A 1 167 ? -12.506 -3.107 -28.623 1.00 27.89 167 PRO A N 1
ATOM 1238 C CA . PRO A 1 167 ? -11.371 -3.782 -29.246 1.00 27.89 167 PRO A CA 1
ATOM 1239 C C . PRO A 1 167 ? -10.274 -4.074 -28.211 1.00 27.89 167 PRO A C 1
ATOM 1241 O O . PRO A 1 167 ? -9.811 -3.154 -27.543 1.00 27.89 167 PRO A O 1
ATOM 1244 N N . GLY A 1 168 ? -9.861 -5.342 -28.087 1.00 38.03 168 GLY A N 1
ATOM 1245 C CA . GLY A 1 168 ? -8.680 -5.749 -27.309 1.00 38.03 168 GLY A CA 1
ATOM 1246 C C . GLY A 1 168 ? -8.912 -6.577 -26.037 1.00 38.03 168 GLY A C 1
ATOM 1247 O O . GLY A 1 168 ? -7.933 -6.918 -25.381 1.00 38.03 168 GLY A O 1
ATOM 1248 N N . GLN A 1 169 ? -10.147 -6.950 -25.681 1.00 33.34 169 GLN A N 1
ATOM 1249 C CA . GLN A 1 169 ? -10.417 -7.771 -24.487 1.00 33.34 169 GLN A CA 1
ATOM 1250 C C . GLN A 1 169 ? -10.804 -9.223 -24.853 1.00 33.34 169 GLN A C 1
ATOM 1252 O O . GLN A 1 169 ? -11.735 -9.413 -25.639 1.00 33.34 169 GLN A O 1
ATOM 1257 N N . PRO A 1 170 ? -10.136 -10.262 -24.308 1.00 32.81 170 PRO A N 1
ATOM 1258 C CA . PRO A 1 170 ? -10.549 -11.655 -24.485 1.00 32.81 170 PRO A CA 1
ATOM 1259 C C . PRO A 1 170 ? -11.788 -12.012 -23.655 1.00 32.81 170 PRO A C 1
ATOM 1261 O O . PRO A 1 170 ? -12.018 -11.480 -22.571 1.00 32.81 170 PRO A O 1
ATOM 1264 N N . SER A 1 171 ? -12.561 -12.969 -24.163 1.00 33.66 171 SER A N 1
ATOM 1265 C CA . SER A 1 171 ? -13.936 -13.282 -23.762 1.00 33.66 171 SER A CA 1
ATOM 1266 C C . SER A 1 171 ? -14.116 -14.125 -22.489 1.00 33.66 171 SER A C 1
ATOM 1268 O O . SER A 1 171 ? -15.253 -14.467 -22.180 1.00 33.66 171 SER A O 1
ATOM 1270 N N . THR A 1 172 ? -13.064 -14.466 -21.733 1.00 32.88 172 THR A N 1
ATOM 1271 C CA . THR A 1 172 ? -13.189 -15.233 -20.472 1.00 32.88 172 THR A CA 1
ATOM 1272 C C . THR A 1 172 ? -11.982 -15.056 -19.535 1.00 32.88 172 THR A C 1
ATOM 1274 O O . THR A 1 172 ? -10.857 -15.315 -19.953 1.00 32.88 172 THR A O 1
ATOM 1277 N N . GLY A 1 173 ? -12.232 -14.747 -18.253 1.00 44.84 173 GLY A N 1
ATOM 1278 C CA . GLY A 1 173 ? -11.369 -15.127 -17.118 1.00 44.84 173 GLY A CA 1
ATOM 1279 C C . GLY A 1 173 ? -10.098 -14.306 -16.850 1.00 44.84 173 GLY A C 1
ATOM 1280 O O . GLY A 1 173 ? -9.000 -14.817 -17.023 1.00 44.84 173 GLY A O 1
ATOM 1281 N N . SER A 1 174 ? -10.254 -13.068 -16.375 1.00 45.81 174 SER A N 1
ATOM 1282 C CA . SER A 1 174 ? -9.321 -12.260 -15.557 1.00 45.81 174 SER A CA 1
ATOM 1283 C C . SER A 1 174 ? -9.942 -10.858 -15.447 1.00 45.81 174 SER A C 1
ATOM 1285 O O . SER A 1 174 ? -10.590 -10.416 -16.397 1.00 45.81 174 SER A O 1
ATOM 1287 N N . LEU A 1 175 ? -9.753 -10.130 -14.336 1.00 56.06 175 LEU A N 1
ATOM 1288 C CA . LEU A 1 175 ? -10.124 -8.700 -14.255 1.00 56.06 175 LEU A CA 1
ATOM 1289 C C . LEU A 1 175 ? -9.330 -7.831 -15.255 1.00 56.06 175 LEU A C 1
ATOM 1291 O O . LEU A 1 175 ? -9.630 -6.651 -15.425 1.00 56.06 175 LEU A O 1
ATOM 1295 N N . GLY A 1 176 ? -8.349 -8.425 -15.942 1.00 69.62 176 GLY A N 1
ATOM 1296 C CA . GLY A 1 176 ? -7.460 -7.762 -16.879 1.00 69.62 176 GLY A CA 1
ATOM 1297 C C . GLY A 1 176 ? -6.273 -7.141 -16.156 1.00 69.62 176 GLY A C 1
ATOM 1298 O O . GLY A 1 176 ? -6.326 -6.828 -14.966 1.00 69.62 176 GLY A O 1
ATOM 1299 N N . LEU A 1 177 ? -5.159 -7.020 -16.868 1.00 85.19 177 LEU A N 1
ATOM 1300 C CA . LEU A 1 177 ? -4.029 -6.200 -16.449 1.00 85.19 177 LEU A CA 1
ATOM 1301 C C . LEU A 1 177 ? -4.135 -4.839 -17.149 1.00 85.19 177 LEU A C 1
ATOM 1303 O O . LEU A 1 177 ? -4.523 -4.798 -18.322 1.00 85.19 177 LEU A O 1
ATOM 1307 N N . PRO A 1 178 ? -3.775 -3.729 -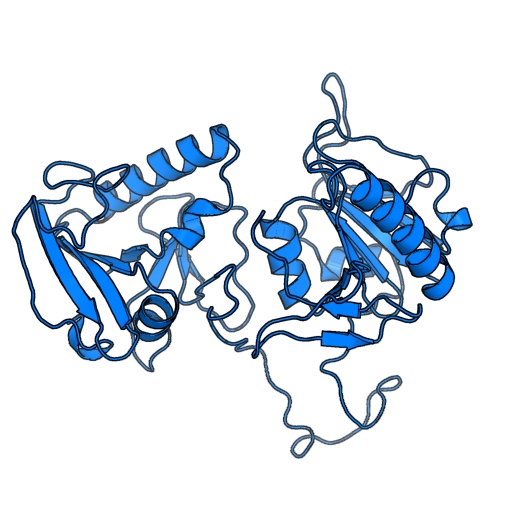16.489 1.00 88.81 178 PRO A N 1
ATOM 1308 C CA . PRO A 1 178 ? -3.848 -2.409 -17.098 1.00 88.81 178 PRO A CA 1
ATOM 1309 C C . PRO A 1 178 ? -2.856 -2.280 -18.259 1.00 88.81 178 PRO A C 1
ATOM 1311 O O . PRO A 1 178 ? -1.854 -2.989 -18.322 1.00 88.81 178 PRO A O 1
ATOM 1314 N N . SER A 1 179 ? -3.114 -1.352 -19.173 1.00 90.31 179 SER A N 1
ATOM 1315 C CA . SER A 1 179 ? -2.255 -1.072 -20.327 1.00 90.31 179 SER A CA 1
ATOM 1316 C C . SER A 1 179 ? -2.146 0.426 -20.562 1.00 90.31 179 SER A C 1
ATOM 1318 O O . SER A 1 179 ? -3.089 1.157 -20.265 1.00 90.31 179 SER A O 1
ATOM 1320 N N . ALA A 1 180 ? -1.047 0.866 -21.165 1.00 90.31 180 ALA A N 1
ATOM 1321 C CA . ALA A 1 180 ? -0.891 2.236 -21.645 1.00 90.31 180 ALA A CA 1
ATOM 1322 C C . ALA A 1 180 ? -0.129 2.244 -22.974 1.00 90.31 180 ALA A C 1
ATOM 1324 O O . ALA A 1 180 ? 0.790 1.449 -23.165 1.00 90.31 180 ALA A O 1
ATOM 1325 N N . GLY A 1 181 ? -0.496 3.134 -23.893 1.00 87.38 181 GLY A N 1
ATOM 1326 C CA . GLY A 1 181 ? 0.185 3.310 -25.177 1.00 87.38 181 GLY A CA 1
ATOM 1327 C C . GLY A 1 181 ? 1.441 4.182 -25.097 1.00 87.38 181 GLY A C 1
ATOM 1328 O O . GLY A 1 181 ? 2.238 4.193 -26.031 1.00 87.38 181 GLY A O 1
ATOM 1329 N N . SER A 1 182 ? 1.632 4.919 -23.998 1.00 93.69 182 SER A N 1
ATOM 1330 C CA . SER A 1 182 ? 2.770 5.823 -23.801 1.00 93.69 182 SER A CA 1
ATOM 1331 C C . SER A 1 182 ? 3.087 6.051 -22.321 1.00 93.69 182 SER A C 1
ATOM 1333 O O . SER A 1 182 ? 2.261 5.784 -21.448 1.00 93.69 182 SER A O 1
ATOM 1335 N N . ILE A 1 183 ? 4.260 6.626 -22.031 1.00 96.12 183 ILE A N 1
ATOM 1336 C CA . ILE A 1 183 ? 4.613 7.082 -20.675 1.00 96.12 183 ILE A CA 1
ATOM 1337 C C . ILE A 1 183 ? 3.642 8.139 -20.138 1.00 96.12 183 ILE A C 1
ATOM 1339 O O . ILE A 1 183 ? 3.366 8.161 -18.942 1.00 96.12 183 ILE A O 1
ATOM 1343 N N . ALA A 1 184 ? 3.097 9.007 -20.995 1.00 93.31 184 ALA A N 1
ATOM 1344 C CA . ALA A 1 184 ? 2.131 10.015 -20.565 1.00 93.31 184 ALA A CA 1
ATOM 1345 C C . ALA A 1 184 ? 0.817 9.371 -20.093 1.00 93.31 184 ALA A C 1
ATOM 1347 O O . ALA A 1 184 ? 0.286 9.751 -19.051 1.00 93.31 184 ALA A O 1
ATOM 1348 N N . GLU A 1 185 ? 0.331 8.363 -20.819 1.00 91.25 185 GLU A N 1
ATOM 1349 C CA . GLU A 1 185 ? -0.842 7.582 -20.417 1.00 91.25 185 GLU A CA 1
ATOM 1350 C C . GLU A 1 185 ? -0.562 6.743 -19.166 1.00 91.25 185 GLU A C 1
ATOM 1352 O O . GLU A 1 185 ? -1.386 6.706 -18.256 1.00 91.25 185 GLU A O 1
ATOM 1357 N N . LEU A 1 186 ? 0.625 6.130 -19.067 1.00 95.75 186 LEU A N 1
ATOM 1358 C CA . LEU A 1 186 ? 1.032 5.410 -17.861 1.00 95.75 186 LEU A CA 1
ATOM 1359 C C . LEU A 1 186 ? 1.072 6.348 -16.648 1.00 95.75 186 LEU A C 1
ATOM 1361 O O . LEU A 1 186 ? 0.553 5.998 -15.592 1.00 95.75 186 LEU A O 1
ATOM 1365 N N . LYS A 1 187 ? 1.609 7.565 -16.803 1.00 92.00 187 LYS A N 1
ATOM 1366 C CA . LYS A 1 187 ? 1.570 8.595 -15.759 1.00 92.00 187 LYS A CA 1
ATOM 1367 C C . LYS A 1 187 ? 0.133 8.903 -15.349 1.00 92.00 187 LYS A C 1
ATOM 1369 O O . LYS A 1 187 ? -0.138 8.929 -14.158 1.00 92.00 187 LYS A O 1
ATOM 1374 N N . GLN A 1 188 ? -0.777 9.131 -16.296 1.00 86.69 188 GLN A N 1
ATOM 1375 C CA . GLN A 1 188 ? -2.185 9.416 -15.986 1.00 86.69 188 GLN A CA 1
ATOM 1376 C C . GLN A 1 188 ? -2.872 8.262 -15.251 1.00 86.69 188 GLN A C 1
ATOM 1378 O O . GLN A 1 188 ? -3.719 8.500 -14.397 1.00 86.69 188 GLN A O 1
ATOM 1383 N N . LEU A 1 189 ? -2.494 7.021 -15.559 1.00 83.81 189 LEU A N 1
ATOM 1384 C CA . LEU A 1 189 ? -3.031 5.844 -14.890 1.00 83.81 189 LEU A CA 1
ATOM 1385 C C . LEU A 1 189 ? -2.618 5.785 -13.412 1.00 83.81 189 LEU A C 1
ATOM 1387 O O . LEU A 1 189 ? -3.429 5.419 -12.566 1.00 83.81 189 LEU A O 1
ATOM 1391 N N . VAL A 1 190 ? -1.364 6.125 -13.095 1.00 84.31 190 VAL A N 1
ATOM 1392 C CA . VAL A 1 190 ? -0.802 5.918 -11.746 1.00 84.31 190 VAL A CA 1
ATOM 1393 C C . VAL A 1 190 ? -0.721 7.187 -10.894 1.00 84.31 190 VAL A C 1
ATOM 1395 O O . VAL A 1 190 ? -0.683 7.092 -9.670 1.00 84.31 190 VAL A O 1
ATOM 1398 N N . SER A 1 191 ? -0.721 8.373 -11.503 1.00 84.50 191 SER A N 1
ATOM 1399 C CA . SER A 1 191 ? -0.592 9.686 -10.857 1.00 84.50 191 SER A CA 1
ATOM 1400 C C . SER A 1 191 ? -1.848 10.530 -11.096 1.00 84.50 191 SER A C 1
ATOM 1402 O O . SER A 1 191 ? -2.394 10.505 -12.194 1.00 84.50 191 SER A O 1
ATOM 1404 N N . PRO A 1 192 ? -2.283 11.355 -10.124 1.00 71.75 192 PRO A N 1
ATOM 1405 C CA . PRO A 1 192 ? -1.708 11.554 -8.785 1.00 71.75 192 PRO A CA 1
ATOM 1406 C C . PRO A 1 192 ? -2.157 10.486 -7.774 1.00 71.75 192 PRO A C 1
ATOM 1408 O O . PRO A 1 192 ? -1.981 10.649 -6.574 1.00 71.75 192 PRO A O 1
ATOM 1411 N N . HIS A 1 193 ? -2.811 9.427 -8.249 1.00 66.81 193 HIS A N 1
ATOM 1412 C CA . HIS A 1 193 ? -3.565 8.505 -7.411 1.00 66.81 193 HIS A CA 1
ATOM 1413 C C . HIS A 1 193 ? -2.686 7.661 -6.488 1.00 66.81 193 HIS A C 1
ATOM 1415 O O . HIS A 1 193 ? -2.979 7.533 -5.307 1.00 66.81 193 HIS A O 1
ATOM 1421 N N . THR A 1 194 ? -1.637 7.051 -7.024 1.00 78.00 194 THR A N 1
ATOM 1422 C CA . THR A 1 194 ? -0.832 6.041 -6.327 1.00 78.00 194 THR A CA 1
ATOM 1423 C C . THR A 1 194 ? 0.654 6.371 -6.335 1.00 78.00 194 THR A C 1
ATOM 1425 O O . THR A 1 194 ? 1.341 6.107 -5.355 1.00 78.00 194 THR A O 1
ATOM 1428 N N . VAL A 1 195 ? 1.154 6.938 -7.431 1.00 83.38 195 VAL A N 1
ATOM 1429 C CA . VAL A 1 195 ? 2.543 7.374 -7.571 1.00 83.38 195 VAL A CA 1
ATOM 1430 C C . VAL A 1 195 ? 2.551 8.895 -7.652 1.00 83.38 195 VAL A C 1
ATOM 1432 O O . VAL A 1 195 ? 1.887 9.467 -8.519 1.00 83.38 195 VAL A O 1
ATOM 1435 N N . ASP A 1 196 ? 3.321 9.555 -6.786 1.00 83.06 196 ASP A N 1
ATOM 1436 C CA . ASP A 1 196 ? 3.588 10.984 -6.940 1.00 83.06 196 ASP A CA 1
ATOM 1437 C C . ASP A 1 196 ? 4.569 11.204 -8.098 1.00 83.06 196 ASP A C 1
ATOM 1439 O O . ASP A 1 196 ? 5.771 10.963 -7.987 1.00 83.06 196 ASP A O 1
ATOM 1443 N N . CYS A 1 197 ? 4.030 11.669 -9.223 1.00 86.38 197 CYS A N 1
ATOM 1444 C CA . CYS A 1 197 ? 4.788 12.061 -10.405 1.00 86.38 197 CYS A CA 1
ATOM 1445 C C . CYS A 1 197 ? 4.759 13.583 -10.631 1.00 86.38 197 CYS A C 1
ATOM 1447 O O . CYS A 1 197 ? 4.802 14.038 -11.784 1.00 86.38 197 CYS A O 1
ATOM 1449 N N . THR A 1 198 ? 4.657 14.379 -9.557 1.00 84.50 198 THR A N 1
ATOM 1450 C CA . THR A 1 198 ? 4.803 15.847 -9.612 1.00 84.50 198 THR A CA 1
ATOM 1451 C C . THR A 1 198 ? 6.173 16.216 -10.176 1.00 84.50 198 THR A C 1
ATOM 1453 O O . THR A 1 198 ? 6.270 17.012 -11.109 1.00 84.50 198 THR A O 1
ATOM 1456 N N . SER A 1 199 ? 7.211 15.540 -9.683 1.00 84.38 199 SER A N 1
ATOM 1457 C CA . SER A 1 199 ? 8.548 15.527 -10.273 1.00 84.38 199 SER A CA 1
ATOM 1458 C C . SER A 1 199 ? 8.725 14.233 -11.061 1.00 84.38 199 SER A C 1
ATOM 1460 O O . SER A 1 199 ? 8.620 13.141 -10.501 1.00 84.38 199 SER A O 1
ATOM 1462 N N . MET A 1 200 ? 8.951 14.349 -12.370 1.00 90.62 200 MET A N 1
ATOM 1463 C CA . MET A 1 200 ? 9.136 13.204 -13.258 1.00 90.62 200 MET A CA 1
ATOM 1464 C C . MET A 1 200 ? 10.107 13.546 -14.384 1.00 90.62 200 MET A C 1
ATOM 1466 O O . MET A 1 200 ? 9.967 14.594 -15.014 1.00 90.62 200 MET A O 1
ATOM 1470 N N . THR A 1 201 ? 10.999 12.610 -14.697 1.00 91.44 201 THR A N 1
ATOM 1471 C CA . THR A 1 201 ? 11.883 12.689 -15.865 1.00 91.44 201 THR A CA 1
ATOM 1472 C C . THR A 1 201 ? 11.773 11.415 -16.686 1.00 91.44 201 THR A C 1
ATOM 1474 O O . THR A 1 201 ? 11.829 10.316 -16.142 1.00 91.44 201 THR A O 1
ATOM 1477 N N . VAL A 1 202 ? 11.621 11.566 -18.002 1.00 92.56 202 VAL A N 1
ATOM 1478 C CA . VAL A 1 202 ? 11.755 10.465 -18.966 1.00 92.56 202 VAL A CA 1
ATOM 1479 C C . VAL A 1 202 ? 13.238 10.300 -19.268 1.00 92.56 202 VAL A C 1
ATOM 1481 O O . VAL A 1 202 ? 13.893 11.280 -19.618 1.00 92.56 202 VAL A O 1
ATOM 1484 N N . THR A 1 203 ? 13.778 9.101 -19.084 1.00 86.81 203 THR A N 1
ATOM 1485 C CA . THR A 1 203 ? 15.215 8.852 -19.221 1.00 86.81 203 THR A CA 1
ATOM 1486 C C . THR A 1 203 ? 15.502 7.383 -19.495 1.00 86.81 203 THR A C 1
ATOM 1488 O O . THR A 1 203 ? 14.815 6.506 -18.974 1.00 86.81 203 THR A O 1
ATOM 1491 N N . ASP A 1 204 ? 16.559 7.136 -20.263 1.00 81.81 204 ASP A N 1
ATOM 1492 C CA . ASP A 1 204 ? 17.149 5.807 -20.453 1.00 81.81 204 ASP A CA 1
ATOM 1493 C C . ASP A 1 204 ? 18.362 5.578 -19.535 1.00 81.81 204 ASP A C 1
ATOM 1495 O O . ASP A 1 204 ? 18.976 4.508 -19.552 1.00 81.81 204 ASP A O 1
ATOM 1499 N N . GLU A 1 205 ? 18.721 6.579 -18.726 1.00 80.44 205 GLU A N 1
ATOM 1500 C CA . GLU A 1 205 ? 19.800 6.475 -17.753 1.00 80.44 205 GLU A CA 1
ATOM 1501 C C . GLU A 1 205 ? 19.374 5.649 -16.539 1.00 80.44 205 GLU A C 1
ATOM 1503 O O . GLU A 1 205 ? 18.240 5.709 -16.052 1.00 80.44 205 GLU A O 1
ATOM 1508 N N . HIS A 1 206 ? 20.331 4.899 -16.001 1.00 77.44 206 HIS A N 1
ATOM 1509 C CA . HIS A 1 206 ? 20.142 4.193 -14.747 1.00 77.44 206 HIS A CA 1
ATOM 1510 C C . HIS A 1 206 ? 20.237 5.182 -13.576 1.00 77.44 206 HIS A C 1
ATOM 1512 O O . HIS A 1 206 ? 21.326 5.606 -13.189 1.00 77.44 206 HIS A O 1
ATOM 1518 N N . ILE A 1 207 ? 19.086 5.550 -13.008 1.00 76.12 207 ILE A N 1
ATOM 1519 C CA . ILE A 1 207 ? 19.006 6.405 -11.819 1.00 76.12 207 ILE A CA 1
ATOM 1520 C C . ILE A 1 207 ? 18.966 5.528 -10.569 1.00 76.12 207 ILE A C 1
ATOM 1522 O O . ILE A 1 207 ? 18.033 4.749 -10.384 1.00 76.12 207 ILE A O 1
ATOM 1526 N N . GLN A 1 208 ? 19.958 5.694 -9.695 1.00 67.25 208 GLN A N 1
ATOM 1527 C CA . GLN A 1 208 ? 20.000 5.042 -8.386 1.00 67.25 208 GLN A CA 1
ATOM 1528 C C . GLN A 1 208 ? 19.286 5.893 -7.330 1.00 67.25 208 GLN A C 1
ATOM 1530 O O . GLN A 1 208 ? 19.416 7.119 -7.317 1.00 67.25 208 GLN A O 1
ATOM 1535 N N . SER A 1 209 ? 18.567 5.242 -6.414 1.00 73.25 209 SER A N 1
ATOM 1536 C CA . SER A 1 209 ? 18.066 5.867 -5.188 1.00 73.25 209 SER A CA 1
ATOM 1537 C C . SER A 1 209 ? 18.860 5.375 -3.981 1.00 73.25 209 SER A C 1
ATOM 1539 O O . SER A 1 209 ? 19.391 4.266 -3.984 1.00 73.25 209 SER A O 1
ATOM 1541 N N . ILE A 1 210 ? 18.935 6.204 -2.936 1.00 68.81 210 ILE A N 1
ATOM 1542 C CA . ILE A 1 210 ? 19.445 5.762 -1.631 1.00 68.81 210 ILE A CA 1
ATOM 1543 C C . ILE A 1 210 ? 18.514 4.767 -0.946 1.00 68.81 210 ILE A C 1
ATOM 1545 O O . ILE A 1 210 ? 18.987 3.923 -0.191 1.00 68.81 210 ILE A O 1
ATOM 1549 N N . ASP A 1 211 ? 17.213 4.877 -1.207 1.00 69.69 211 ASP A N 1
ATOM 1550 C CA . ASP A 1 211 ? 16.211 4.069 -0.527 1.00 69.69 211 ASP A CA 1
ATOM 1551 C C . ASP A 1 211 ? 16.066 2.731 -1.247 1.00 69.69 211 ASP A C 1
ATOM 1553 O O . ASP A 1 211 ? 16.018 1.678 -0.608 1.00 69.69 211 ASP A O 1
ATOM 1557 N N . TYR A 1 212 ? 16.012 2.778 -2.586 1.00 78.81 212 TYR A N 1
ATOM 1558 C CA . TYR A 1 212 ? 15.557 1.664 -3.413 1.00 78.81 212 TYR A CA 1
ATOM 1559 C C . TYR A 1 212 ? 16.414 1.432 -4.661 1.00 78.81 212 TYR A C 1
ATOM 1561 O O . TYR A 1 212 ? 16.836 2.360 -5.350 1.00 78.81 212 TYR A O 1
ATOM 1569 N N . MET A 1 213 ? 16.615 0.162 -4.996 1.00 84.06 213 MET A N 1
ATOM 1570 C CA . MET A 1 213 ? 17.243 -0.265 -6.241 1.00 84.06 213 MET A CA 1
ATOM 1571 C C . MET A 1 213 ? 16.158 -0.682 -7.240 1.00 84.06 213 MET A C 1
ATOM 1573 O O . MET A 1 213 ? 15.264 -1.447 -6.854 1.00 84.06 213 MET A O 1
ATOM 1577 N N . PRO A 1 214 ? 16.193 -0.213 -8.499 1.00 89.12 214 PRO A N 1
ATOM 1578 C CA . PRO A 1 214 ? 15.315 -0.753 -9.528 1.00 89.12 214 PRO A CA 1
ATOM 1579 C C . PRO A 1 214 ? 15.700 -2.209 -9.840 1.00 89.12 214 PRO A C 1
ATOM 1581 O O . PRO A 1 214 ? 16.872 -2.579 -9.811 1.00 89.12 214 PRO A O 1
ATOM 1584 N N . VAL A 1 215 ? 14.699 -3.029 -10.143 1.00 90.44 215 VAL A N 1
ATOM 1585 C CA . VAL A 1 215 ? 14.812 -4.370 -10.727 1.00 90.44 215 VAL A CA 1
ATOM 1586 C C . VAL A 1 215 ? 15.487 -4.302 -12.088 1.00 90.44 215 VAL A C 1
ATOM 1588 O O . VAL A 1 215 ? 16.371 -5.110 -12.366 1.00 90.44 215 VAL A O 1
ATOM 1591 N N . VAL A 1 216 ? 15.075 -3.364 -12.944 1.00 90.44 216 VAL A N 1
ATOM 1592 C CA . VAL A 1 216 ? 15.729 -3.159 -14.241 1.00 90.44 2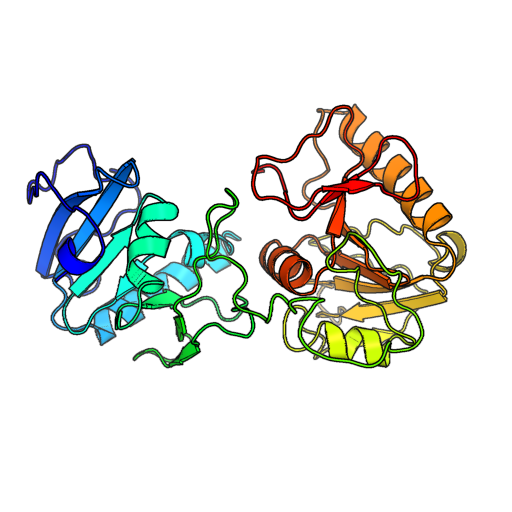16 VAL A CA 1
ATOM 1593 C C . VAL A 1 216 ? 17.052 -2.440 -14.015 1.00 90.44 216 VAL A C 1
ATOM 1595 O O . VAL A 1 216 ? 17.113 -1.219 -13.829 1.00 90.44 216 VAL A O 1
ATOM 1598 N N . ASP A 1 217 ? 18.110 -3.239 -14.050 1.00 88.00 217 ASP A N 1
ATOM 1599 C CA . ASP A 1 217 ? 19.487 -2.806 -13.879 1.00 88.00 217 ASP A CA 1
ATOM 1600 C C . ASP A 1 217 ? 20.172 -2.582 -15.239 1.00 88.00 217 ASP A C 1
ATOM 1602 O O . ASP A 1 217 ? 20.160 -3.449 -16.122 1.00 88.00 217 ASP A O 1
ATOM 1606 N N . GLY A 1 218 ? 20.763 -1.400 -15.424 1.00 87.00 218 GLY A N 1
ATOM 1607 C CA . GLY A 1 218 ? 21.340 -0.963 -16.697 1.00 87.00 218 GLY A CA 1
ATOM 1608 C C . GLY A 1 218 ? 20.317 -0.432 -17.725 1.00 87.00 218 GLY A C 1
ATOM 1609 O O . GLY A 1 218 ? 19.266 0.082 -17.337 1.00 87.00 218 GLY A O 1
ATOM 1610 N N . PRO A 1 219 ? 20.629 -0.498 -19.039 1.00 90.06 219 PRO A N 1
ATOM 1611 C CA . PRO A 1 219 ? 19.808 0.102 -20.097 1.00 90.06 219 PRO A CA 1
ATOM 1612 C C . PRO A 1 219 ? 18.407 -0.532 -20.201 1.00 90.06 219 PRO A C 1
ATOM 1614 O O . PRO A 1 219 ? 18.322 -1.747 -20.417 1.00 90.06 219 PRO A O 1
ATOM 1617 N N . PRO A 1 220 ? 17.307 0.248 -20.147 1.00 92.44 220 PRO A N 1
ATOM 1618 C CA . PRO A 1 220 ?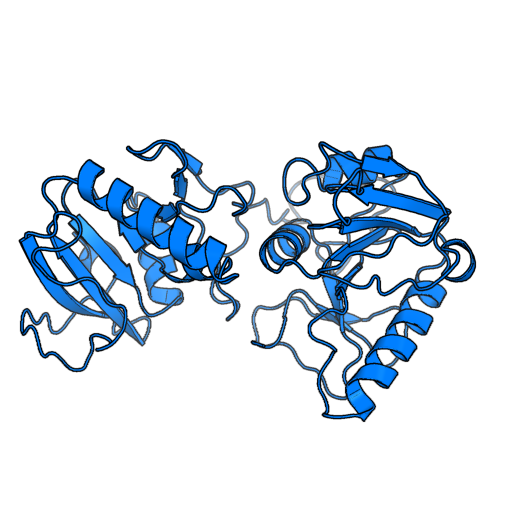 15.945 -0.299 -20.181 1.00 92.44 220 PRO A CA 1
ATOM 1619 C C . PRO A 1 220 ? 15.640 -1.136 -21.433 1.00 92.44 220 PRO A C 1
ATOM 1621 O O . PRO A 1 220 ? 15.011 -2.193 -21.352 1.00 92.44 220 PRO A O 1
ATOM 1624 N N . SER A 1 221 ? 16.166 -0.736 -22.591 1.00 93.12 221 SER A N 1
ATOM 1625 C CA . SER A 1 221 ? 15.986 -1.465 -23.855 1.00 93.12 221 SER A CA 1
ATOM 1626 C C . SER A 1 221 ? 16.500 -2.909 -23.803 1.00 93.12 221 SER A C 1
ATOM 1628 O O . SER A 1 221 ? 15.902 -3.803 -24.403 1.00 93.12 221 SER A O 1
ATOM 1630 N N . ALA A 1 222 ? 17.546 -3.182 -23.016 1.00 94.44 222 ALA A N 1
ATOM 1631 C CA . ALA A 1 222 ? 18.074 -4.530 -22.809 1.00 94.44 222 ALA A CA 1
ATOM 1632 C C . ALA A 1 222 ? 17.147 -5.423 -21.961 1.00 94.44 222 ALA A C 1
ATOM 1634 O O . ALA A 1 222 ? 17.424 -6.615 -21.805 1.00 94.44 222 ALA A O 1
ATOM 1635 N N . TRP A 1 223 ? 16.080 -4.860 -21.395 1.00 96.06 223 TRP A N 1
ATOM 1636 C CA . TRP A 1 223 ? 15.066 -5.536 -20.587 1.00 96.06 223 TRP A CA 1
ATOM 1637 C C . TRP A 1 223 ? 13.700 -5.614 -21.279 1.00 96.06 223 TRP A C 1
ATOM 1639 O O . TRP A 1 223 ? 12.739 -6.054 -20.660 1.00 96.06 223 TRP A O 1
ATOM 1649 N N . GLY A 1 224 ? 13.602 -5.226 -22.556 1.00 95.94 224 GLY A N 1
ATOM 1650 C CA . GLY A 1 224 ? 12.325 -5.197 -23.280 1.00 95.94 224 GLY A CA 1
ATOM 1651 C C . GLY A 1 224 ? 11.466 -3.964 -22.976 1.00 95.94 224 GLY A C 1
ATOM 1652 O O . GLY A 1 224 ? 10.296 -3.926 -23.362 1.00 95.94 224 GLY A O 1
ATOM 1653 N N . VAL A 1 225 ? 12.033 -2.964 -22.292 1.00 97.06 225 VAL A N 1
ATOM 1654 C CA . VAL A 1 225 ? 11.395 -1.669 -22.022 1.00 97.06 225 VAL A CA 1
ATOM 1655 C C . VAL A 1 225 ? 11.587 -0.750 -23.228 1.00 97.06 225 VAL A C 1
ATOM 1657 O O . VAL A 1 225 ? 12.695 -0.606 -23.742 1.00 97.06 225 VAL A O 1
ATOM 1660 N N . THR A 1 226 ? 10.507 -0.120 -23.684 1.00 95.88 226 THR A N 1
ATOM 1661 C CA . THR A 1 226 ? 10.518 0.835 -24.803 1.00 95.88 226 THR A CA 1
ATOM 1662 C C . THR A 1 226 ? 10.743 2.269 -24.367 1.00 95.88 226 THR A C 1
ATOM 1664 O O . THR A 1 226 ? 11.376 3.032 -25.087 1.00 95.88 226 THR A O 1
ATOM 1667 N N . GLN A 1 227 ? 10.201 2.652 -23.217 1.00 96.12 227 GLN A N 1
ATOM 1668 C CA . GLN A 1 227 ? 10.404 3.967 -22.621 1.00 96.12 227 GLN A CA 1
ATOM 1669 C C . GLN A 1 227 ? 10.348 3.821 -21.114 1.00 96.12 227 GLN A C 1
ATOM 1671 O O . GLN A 1 227 ? 9.499 3.079 -20.610 1.00 96.12 227 GLN A O 1
ATOM 1676 N N . ARG A 1 228 ? 11.185 4.594 -20.431 1.00 95.69 228 ARG A N 1
ATOM 1677 C CA . ARG A 1 228 ? 11.239 4.671 -18.980 1.00 95.69 228 ARG A CA 1
ATOM 1678 C C . ARG A 1 228 ? 11.073 6.106 -18.503 1.00 95.69 228 ARG A C 1
ATOM 1680 O O . ARG A 1 228 ? 11.636 7.043 -19.067 1.00 95.69 228 ARG A O 1
ATOM 1687 N N . ALA A 1 229 ? 10.322 6.268 -17.425 1.00 94.94 229 ALA A N 1
ATOM 1688 C CA . ALA A 1 229 ? 10.288 7.483 -16.635 1.00 94.94 229 ALA A CA 1
ATOM 1689 C C . ALA A 1 229 ? 10.544 7.176 -15.164 1.00 94.94 229 ALA A C 1
ATOM 1691 O O . ALA A 1 229 ? 10.257 6.084 -14.681 1.00 94.94 229 ALA A O 1
ATOM 1692 N N . VAL A 1 230 ? 11.067 8.161 -14.447 1.00 92.94 230 VAL A N 1
ATOM 1693 C CA . VAL A 1 230 ? 11.297 8.083 -13.007 1.00 92.94 230 VAL A CA 1
ATOM 1694 C C . VAL A 1 230 ? 10.513 9.201 -12.342 1.00 92.94 230 VAL A C 1
ATOM 1696 O O . VAL A 1 230 ? 10.719 10.374 -12.655 1.00 92.94 230 VAL A O 1
ATOM 1699 N N . CYS A 1 231 ? 9.600 8.823 -11.452 1.00 91.12 231 CYS A N 1
ATOM 1700 C CA . CYS A 1 231 ? 8.835 9.726 -10.603 1.00 91.12 231 CYS A CA 1
ATOM 1701 C C . CYS A 1 231 ? 9.469 9.804 -9.212 1.00 91.12 231 CYS A C 1
ATOM 1703 O O . CYS A 1 231 ? 9.920 8.787 -8.688 1.00 91.12 231 CYS A O 1
ATOM 1705 N N . GLY A 1 232 ? 9.482 10.992 -8.610 1.00 85.19 232 GLY A N 1
ATOM 1706 C CA . GLY A 1 232 ? 10.024 11.232 -7.271 1.00 85.19 232 GLY A CA 1
ATOM 1707 C C . GLY A 1 232 ? 11.029 12.382 -7.240 1.00 85.19 232 GLY A C 1
ATOM 1708 O O . GLY A 1 232 ? 11.153 13.154 -8.194 1.00 85.19 232 GLY A O 1
ATOM 1709 N N . GLN A 1 233 ? 11.758 12.526 -6.132 1.00 79.75 233 GLN A N 1
ATOM 1710 C CA . GLN A 1 233 ? 12.751 13.593 -6.004 1.00 79.75 233 GLN A CA 1
ATOM 1711 C C . GLN A 1 233 ? 14.073 13.150 -6.624 1.00 79.75 233 GLN A C 1
ATOM 1713 O O . GLN A 1 233 ? 14.910 12.515 -5.985 1.00 79.75 233 GLN A O 1
ATOM 1718 N N . LEU A 1 234 ? 14.229 13.484 -7.902 1.00 70.19 234 LEU A N 1
ATOM 1719 C CA . LEU A 1 234 ? 15.457 13.311 -8.666 1.00 70.19 234 LEU A CA 1
ATOM 1720 C C . LEU A 1 234 ? 16.485 14.305 -8.116 1.00 70.19 234 LEU A C 1
ATOM 1722 O O . LEU A 1 234 ? 16.226 15.505 -8.076 1.00 70.19 234 LEU A O 1
ATOM 1726 N N . GLY A 1 235 ? 17.587 13.789 -7.580 1.00 62.22 235 GLY A N 1
ATOM 1727 C CA . GLY A 1 235 ? 18.516 14.548 -6.743 1.00 62.22 235 GLY A CA 1
ATOM 1728 C C . GLY A 1 235 ? 19.027 15.859 -7.358 1.00 62.22 235 GLY A C 1
ATOM 1729 O O . GLY A 1 235 ? 19.242 15.961 -8.563 1.00 62.22 235 GLY A O 1
ATOM 1730 N N . GLY A 1 236 ? 19.239 16.842 -6.480 1.00 62.16 236 GLY A N 1
ATOM 1731 C CA . GLY A 1 236 ? 19.998 18.077 -6.715 1.00 62.16 236 GLY A CA 1
ATOM 1732 C C . GLY A 1 236 ? 21.258 18.067 -5.840 1.00 62.16 236 GLY A C 1
ATOM 1733 O O . GLY A 1 236 ? 22.091 17.179 -5.970 1.00 62.16 236 GLY A O 1
ATOM 1734 N N . GLU A 1 237 ? 21.372 18.977 -4.865 1.00 48.56 237 GLU A N 1
ATOM 1735 C CA . GLU A 1 237 ? 22.418 18.904 -3.816 1.00 48.56 237 GLU A CA 1
ATOM 1736 C C . GLU A 1 237 ? 22.228 17.726 -2.832 1.00 48.56 237 GLU A C 1
ATOM 1738 O O . GLU A 1 237 ? 23.132 17.378 -2.071 1.00 48.56 237 GLU A O 1
ATOM 1743 N N . ARG A 1 238 ? 21.044 17.100 -2.831 1.00 57.16 238 ARG A N 1
ATOM 1744 C CA . ARG A 1 238 ? 20.703 15.904 -2.042 1.00 57.16 238 ARG A CA 1
ATOM 1745 C C . ARG A 1 238 ? 20.508 14.699 -2.960 1.00 57.16 238 ARG A C 1
ATOM 1747 O O . ARG A 1 238 ? 20.134 14.854 -4.120 1.00 57.16 238 ARG A O 1
ATOM 1754 N N . ARG A 1 239 ? 20.742 13.497 -2.428 1.00 66.75 239 ARG A N 1
ATOM 1755 C CA . ARG A 1 239 ? 20.586 12.233 -3.167 1.00 66.75 239 ARG A CA 1
ATOM 1756 C C . ARG A 1 239 ? 19.112 11.944 -3.475 1.00 66.75 239 ARG A C 1
ATOM 1758 O O . ARG A 1 239 ? 18.235 12.360 -2.725 1.00 66.75 239 ARG A O 1
ATOM 1765 N N . ALA A 1 240 ? 18.863 11.221 -4.565 1.00 73.50 240 ALA A N 1
ATOM 1766 C CA . ALA A 1 240 ? 17.518 10.911 -5.033 1.00 73.50 240 ALA A CA 1
ATOM 1767 C C . ALA A 1 240 ? 16.788 9.918 -4.107 1.00 73.50 240 ALA A C 1
ATOM 1769 O O . ALA A 1 240 ? 17.343 8.873 -3.750 1.00 73.50 240 ALA A O 1
ATOM 1770 N N . HIS A 1 241 ? 15.542 10.225 -3.748 1.00 74.62 241 HIS A N 1
ATOM 1771 C CA . HIS A 1 241 ? 14.760 9.467 -2.764 1.00 74.62 241 HIS A CA 1
ATOM 1772 C C . HIS A 1 241 ? 13.278 9.371 -3.158 1.00 74.62 241 HIS A C 1
ATOM 1774 O O . HIS A 1 241 ? 12.782 10.203 -3.928 1.00 74.62 241 HIS A O 1
ATOM 1780 N N . ASN A 1 242 ? 12.553 8.392 -2.607 1.00 77.31 242 ASN A N 1
ATOM 1781 C CA . ASN A 1 242 ? 11.148 8.097 -2.952 1.00 77.31 242 ASN A CA 1
ATOM 1782 C C . ASN A 1 242 ? 10.917 7.879 -4.462 1.00 77.31 242 ASN A C 1
ATOM 1784 O O . ASN A 1 242 ? 9.914 8.330 -5.020 1.00 77.31 242 ASN A O 1
ATOM 1788 N N . LEU A 1 243 ? 11.867 7.226 -5.138 1.00 88.00 243 LEU A N 1
ATOM 1789 C CA . LEU A 1 243 ? 11.777 6.992 -6.578 1.00 88.00 243 LEU A CA 1
ATOM 1790 C C . LEU A 1 243 ? 10.827 5.836 -6.915 1.00 88.00 243 LEU A C 1
ATOM 1792 O O . LEU A 1 243 ? 10.786 4.822 -6.219 1.00 88.00 243 LEU A O 1
ATOM 1796 N N . ASN A 1 244 ? 10.095 5.998 -8.015 1.00 92.00 244 ASN A N 1
ATOM 1797 C CA . ASN A 1 244 ? 9.274 4.971 -8.646 1.00 92.00 244 ASN A CA 1
ATOM 1798 C C . ASN A 1 244 ? 9.559 4.989 -10.152 1.00 92.00 244 ASN A C 1
ATOM 1800 O O . ASN A 1 244 ? 9.560 6.062 -10.761 1.00 92.00 244 ASN A O 1
ATOM 1804 N N . TRP A 1 245 ? 9.782 3.825 -10.756 1.00 94.50 245 TRP A N 1
ATOM 1805 C CA . TRP A 1 245 ? 10.072 3.714 -12.187 1.00 94.50 245 TRP A CA 1
ATOM 1806 C C . TRP A 1 245 ? 8.815 3.291 -12.935 1.00 94.50 245 TRP A C 1
ATOM 1808 O O . TRP A 1 245 ? 8.108 2.389 -12.498 1.00 94.50 245 TRP A O 1
ATOM 1818 N N . LEU A 1 246 ? 8.524 3.974 -14.035 1.00 96.75 246 LEU A N 1
ATOM 1819 C CA . LEU A 1 246 ? 7.385 3.742 -14.913 1.00 96.75 246 LEU A CA 1
ATOM 1820 C C . LEU A 1 246 ? 7.925 3.297 -16.267 1.00 96.75 246 LEU A C 1
ATOM 1822 O O . LEU A 1 246 ? 8.648 4.054 -16.913 1.00 96.75 246 LEU A O 1
ATOM 1826 N N . ASP A 1 247 ? 7.523 2.116 -16.716 1.00 97.94 247 ASP A N 1
ATOM 1827 C CA . ASP A 1 247 ? 7.998 1.522 -17.957 1.00 97.94 247 ASP A CA 1
ATOM 1828 C C . ASP A 1 247 ? 6.850 1.211 -18.908 1.00 97.94 247 ASP A C 1
ATOM 1830 O O . ASP A 1 247 ? 5.856 0.586 -18.537 1.00 97.94 247 ASP A O 1
ATOM 1834 N N . THR A 1 248 ? 7.033 1.573 -20.174 1.00 97.88 248 THR A N 1
ATOM 1835 C CA . THR A 1 248 ? 6.316 0.925 -21.280 1.00 97.88 248 THR A CA 1
ATOM 1836 C C . THR A 1 248 ? 7.151 -0.249 -21.771 1.00 97.88 248 THR A C 1
ATOM 1838 O O . THR A 1 248 ? 8.373 -0.149 -21.859 1.00 97.88 248 THR A O 1
ATOM 1841 N N . VAL A 1 249 ? 6.514 -1.380 -22.059 1.00 97.88 249 VAL A N 1
ATOM 1842 C CA . VAL A 1 249 ? 7.193 -2.661 -22.269 1.00 97.88 249 VAL A CA 1
ATOM 1843 C C . VAL A 1 249 ? 6.686 -3.295 -23.558 1.00 97.88 249 VAL A C 1
ATOM 1845 O O . VAL A 1 249 ? 5.496 -3.579 -23.688 1.00 97.88 249 VAL A O 1
ATOM 1848 N N . SER A 1 250 ? 7.589 -3.548 -24.505 1.00 96.19 250 SER A N 1
ATOM 1849 C CA . SER A 1 250 ? 7.272 -4.267 -25.747 1.00 96.19 250 SER A CA 1
ATOM 1850 C C . SER A 1 250 ? 7.534 -5.767 -25.644 1.00 96.19 250 SER A C 1
ATOM 1852 O O . SER A 1 250 ? 6.872 -6.544 -26.328 1.00 96.19 250 SER A O 1
ATOM 1854 N N . ASP A 1 251 ? 8.458 -6.183 -24.773 1.00 97.31 251 ASP A N 1
ATOM 1855 C CA . ASP A 1 251 ? 8.787 -7.589 -24.535 1.00 97.31 251 ASP A CA 1
ATOM 1856 C C . ASP A 1 251 ? 8.703 -7.930 -23.042 1.00 97.31 251 ASP A C 1
ATOM 1858 O O . ASP A 1 251 ? 9.688 -7.961 -22.298 1.00 97.31 251 ASP A O 1
ATOM 1862 N N . MET A 1 252 ? 7.472 -8.201 -22.607 1.00 97.06 252 MET A N 1
ATOM 1863 C CA . MET A 1 252 ? 7.164 -8.547 -21.222 1.00 97.06 252 MET A CA 1
ATOM 1864 C C . MET A 1 252 ? 7.822 -9.862 -20.785 1.00 97.06 252 MET A C 1
ATOM 1866 O O . MET A 1 252 ? 8.188 -10.020 -19.619 1.00 97.06 252 MET A O 1
ATOM 1870 N N . LYS A 1 253 ? 8.029 -10.808 -21.705 1.00 96.38 253 LYS A N 1
ATOM 1871 C CA . LYS A 1 253 ? 8.678 -12.081 -21.389 1.00 96.38 253 LYS A CA 1
ATOM 1872 C C . LYS A 1 253 ? 10.152 -11.872 -21.059 1.00 96.38 253 LYS A C 1
ATOM 1874 O O . LYS A 1 253 ? 10.640 -12.456 -20.087 1.00 96.38 253 LYS A O 1
ATOM 1879 N N . THR A 1 254 ? 10.853 -11.033 -21.820 1.00 98.00 254 THR A N 1
ATOM 1880 C CA . THR A 1 254 ? 12.246 -10.669 -21.528 1.00 98.00 254 THR A CA 1
ATOM 1881 C C . THR A 1 254 ? 12.357 -9.943 -20.189 1.00 98.00 254 THR A C 1
ATOM 1883 O O . THR A 1 254 ? 13.185 -10.341 -19.362 1.00 98.00 254 THR A O 1
ATOM 1886 N N . LEU A 1 255 ? 11.479 -8.966 -19.926 1.00 98.12 255 LEU A N 1
ATOM 1887 C CA . LEU A 1 255 ? 11.433 -8.244 -18.651 1.00 98.12 255 LEU A CA 1
ATOM 1888 C C . LEU A 1 255 ? 11.270 -9.207 -17.465 1.00 98.12 255 LEU A C 1
ATOM 1890 O O . LEU A 1 255 ? 12.096 -9.227 -16.552 1.00 98.12 255 LEU A O 1
ATOM 1894 N N . GLN A 1 256 ? 10.249 -10.068 -17.510 1.00 97.69 256 GLN A N 1
ATOM 1895 C CA . GLN A 1 256 ? 9.976 -11.034 -16.443 1.00 97.69 256 GLN A CA 1
ATOM 1896 C C . GLN A 1 256 ? 11.097 -12.072 -16.283 1.00 97.69 256 GLN A C 1
ATOM 1898 O O . GLN A 1 256 ? 11.379 -12.501 -15.167 1.00 97.69 256 GLN A O 1
ATOM 1903 N N . THR A 1 257 ? 11.774 -12.464 -17.369 1.00 97.81 257 THR A N 1
ATOM 1904 C CA . THR A 1 257 ? 12.871 -13.449 -17.321 1.00 97.81 257 THR A CA 1
ATOM 1905 C C . THR A 1 257 ? 14.068 -12.887 -16.564 1.00 97.81 257 THR A C 1
ATOM 1907 O O . THR A 1 257 ? 14.655 -13.563 -15.717 1.00 97.81 257 THR A O 1
ATOM 1910 N N . LYS A 1 258 ? 14.421 -11.631 -16.839 1.00 97.44 258 LYS A N 1
ATOM 1911 C CA . LYS A 1 258 ? 15.528 -10.953 -16.163 1.00 97.44 258 LYS A CA 1
ATOM 1912 C C . LYS A 1 258 ? 15.175 -10.606 -14.718 1.00 97.44 258 LYS A C 1
ATOM 1914 O O . LYS A 1 258 ? 15.984 -10.850 -13.828 1.00 97.44 258 LYS A O 1
ATOM 1919 N N . ALA A 1 259 ? 13.941 -10.165 -14.468 1.00 96.19 259 ALA A N 1
ATOM 1920 C CA . ALA A 1 259 ? 13.441 -9.926 -13.116 1.00 96.19 259 ALA A CA 1
ATOM 1921 C C . ALA A 1 259 ? 13.442 -11.209 -12.266 1.00 96.19 259 ALA A C 1
ATOM 1923 O O . ALA A 1 259 ? 13.864 -11.181 -11.112 1.00 96.19 259 ALA A O 1
ATOM 1924 N N . LYS A 1 260 ? 13.064 -12.358 -12.849 1.00 95.62 260 LYS A N 1
ATOM 1925 C CA . LYS A 1 260 ? 13.201 -13.675 -12.211 1.00 95.62 260 LYS A CA 1
ATOM 1926 C C . LYS A 1 260 ? 14.646 -13.955 -11.810 1.00 95.62 260 LYS A C 1
ATOM 1928 O O . LYS A 1 260 ? 14.892 -14.378 -10.686 1.00 95.62 260 LYS A O 1
ATOM 1933 N N . ALA A 1 261 ? 15.597 -13.746 -12.720 1.00 94.75 261 ALA A N 1
ATOM 1934 C CA . ALA A 1 261 ? 17.009 -13.992 -12.439 1.00 94.75 261 ALA A CA 1
ATOM 1935 C C . ALA A 1 261 ? 17.528 -13.108 -11.293 1.00 94.75 261 ALA A C 1
ATOM 1937 O O . ALA A 1 261 ? 18.242 -13.613 -10.429 1.00 94.75 261 ALA A O 1
ATOM 1938 N N . ALA A 1 262 ? 17.119 -11.836 -11.249 1.00 92.00 262 ALA A N 1
ATOM 1939 C CA . ALA A 1 262 ? 17.445 -10.917 -10.160 1.00 92.00 262 ALA A CA 1
ATOM 1940 C C . ALA A 1 262 ? 16.845 -11.375 -8.817 1.00 92.00 262 ALA A C 1
ATOM 1942 O O . ALA A 1 262 ? 17.575 -11.512 -7.840 1.00 92.00 262 ALA A O 1
ATOM 1943 N N . GLN A 1 263 ? 15.551 -11.722 -8.778 1.00 92.50 263 GLN A N 1
ATOM 1944 C CA . GLN A 1 263 ? 14.910 -12.236 -7.559 1.00 92.50 263 GLN A CA 1
ATOM 1945 C C . GLN A 1 263 ? 15.570 -13.522 -7.058 1.00 92.50 263 GLN A C 1
ATOM 1947 O O . GLN A 1 263 ? 15.858 -13.652 -5.875 1.00 92.50 263 GLN A O 1
ATOM 1952 N N . LEU A 1 264 ? 15.844 -14.476 -7.952 1.00 92.12 264 LEU A N 1
ATOM 1953 C CA . LEU A 1 264 ? 16.511 -15.723 -7.580 1.00 92.12 264 LEU A CA 1
ATOM 1954 C C . LEU A 1 264 ? 17.961 -15.509 -7.137 1.00 92.12 264 LEU A C 1
ATOM 1956 O O . LEU A 1 264 ? 18.482 -16.345 -6.407 1.00 92.12 264 LEU A O 1
ATOM 1960 N N . ALA A 1 265 ? 18.630 -14.447 -7.589 1.00 90.69 265 ALA A N 1
ATOM 1961 C CA . ALA A 1 265 ? 19.952 -14.092 -7.088 1.00 90.69 265 ALA A CA 1
ATOM 1962 C C . ALA A 1 265 ? 19.874 -13.593 -5.641 1.00 90.69 265 ALA A C 1
ATOM 1964 O O . ALA A 1 265 ? 20.670 -14.041 -4.826 1.00 90.69 265 ALA A O 1
ATOM 1965 N N . ASP A 1 266 ? 18.889 -12.754 -5.317 1.00 87.44 266 ASP A N 1
ATOM 1966 C CA . ASP A 1 266 ? 18.680 -12.262 -3.950 1.00 87.44 266 ASP A CA 1
ATOM 1967 C C . ASP A 1 266 ? 18.257 -13.385 -2.991 1.00 87.44 266 ASP A C 1
ATOM 1969 O O . ASP A 1 266 ? 18.818 -13.528 -1.911 1.00 87.44 266 ASP A O 1
ATOM 1973 N N . LEU A 1 267 ? 17.335 -14.254 -3.419 1.00 87.06 267 LEU A N 1
ATOM 1974 C CA . LEU A 1 267 ? 16.829 -15.359 -2.596 1.00 87.06 267 LEU A CA 1
ATOM 1975 C C . LEU A 1 267 ? 17.893 -16.415 -2.241 1.00 87.06 267 LEU A C 1
ATOM 1977 O O . LEU A 1 267 ? 17.650 -17.234 -1.355 1.00 87.06 267 LEU A O 1
ATOM 1981 N N . LYS A 1 268 ? 19.043 -16.455 -2.927 1.00 86.69 268 LYS A N 1
ATOM 1982 C CA . LYS A 1 268 ? 20.087 -17.468 -2.680 1.00 86.69 268 LYS A CA 1
ATOM 1983 C C . LYS A 1 268 ? 20.772 -17.320 -1.329 1.00 86.69 268 LYS A C 1
ATOM 1985 O O . LYS A 1 268 ? 21.236 -18.330 -0.806 1.00 86.69 268 LYS A O 1
ATOM 1990 N N . ASP A 1 269 ? 20.861 -16.102 -0.807 1.00 80.50 269 ASP A N 1
ATOM 1991 C CA . ASP A 1 269 ? 21.691 -15.824 0.362 1.00 80.50 269 ASP A CA 1
ATOM 1992 C C . ASP A 1 269 ? 20.990 -16.263 1.656 1.00 80.50 269 ASP A C 1
ATOM 1994 O O . ASP A 1 269 ? 21.511 -17.092 2.401 1.00 80.50 269 ASP A O 1
ATOM 1998 N N . ASP A 1 270 ? 19.784 -15.752 1.908 1.00 80.12 270 ASP A N 1
ATOM 1999 C CA . ASP A 1 270 ? 19.022 -16.003 3.139 1.00 80.12 270 ASP A CA 1
ATOM 2000 C C . ASP A 1 270 ? 17.549 -16.380 2.887 1.00 80.12 270 ASP A C 1
ATOM 2002 O O . ASP A 1 270 ? 16.740 -16.424 3.819 1.00 80.12 270 ASP A O 1
ATOM 2006 N N . GLY A 1 271 ? 17.183 -16.663 1.633 1.00 81.00 271 GLY A N 1
ATOM 2007 C CA . GLY A 1 271 ? 15.802 -16.953 1.247 1.00 81.00 271 GLY A CA 1
ATOM 2008 C C . GLY A 1 271 ? 14.891 -15.725 1.232 1.00 81.00 271 GLY A C 1
ATOM 2009 O O . GLY A 1 271 ? 13.671 -15.887 1.167 1.00 81.00 271 GLY A O 1
ATOM 2010 N N . ARG A 1 272 ? 15.442 -14.506 1.306 1.00 81.31 272 ARG A N 1
ATOM 2011 C CA . ARG A 1 272 ? 14.679 -13.254 1.293 1.00 81.31 272 ARG A CA 1
ATOM 2012 C C . ARG A 1 272 ? 15.106 -12.368 0.131 1.00 81.31 272 ARG A C 1
ATOM 2014 O O . ARG A 1 272 ? 16.235 -12.398 -0.337 1.00 81.31 272 ARG A O 1
ATOM 2021 N N . LEU A 1 273 ? 14.165 -11.563 -0.354 1.00 82.62 273 LEU A N 1
ATOM 2022 C CA . LEU A 1 273 ? 14.496 -10.482 -1.278 1.00 82.62 273 LEU A CA 1
ATOM 2023 C C . LEU A 1 273 ? 15.180 -9.362 -0.499 1.00 82.62 273 LEU A C 1
ATOM 2025 O O . LEU A 1 273 ? 14.808 -9.091 0.647 1.00 82.62 273 LEU A O 1
ATOM 2029 N N . LYS A 1 274 ? 16.147 -8.682 -1.121 1.00 81.88 274 LYS A N 1
ATOM 2030 C CA . LYS A 1 274 ? 16.810 -7.541 -0.487 1.00 81.88 274 LYS A CA 1
ATOM 2031 C C . LYS A 1 274 ? 15.778 -6.486 -0.110 1.00 81.88 274 LYS A C 1
ATOM 2033 O O . LYS A 1 274 ? 14.951 -6.094 -0.929 1.00 81.88 274 LYS A O 1
ATOM 2038 N N . ALA A 1 275 ? 15.879 -5.968 1.112 1.00 75.62 275 ALA A N 1
ATOM 2039 C CA . ALA A 1 275 ? 14.950 -4.964 1.623 1.00 75.62 275 ALA A CA 1
ATOM 2040 C C . ALA A 1 275 ? 14.945 -3.663 0.808 1.00 75.62 275 ALA A C 1
ATOM 2042 O O . ALA A 1 275 ? 13.993 -2.907 0.920 1.00 75.62 275 ALA A O 1
ATOM 2043 N N . THR A 1 276 ? 15.982 -3.398 0.009 1.00 78.31 276 THR A N 1
ATOM 2044 C CA . THR A 1 276 ? 16.088 -2.238 -0.888 1.00 78.31 276 THR A CA 1
ATOM 2045 C C . THR A 1 276 ? 15.665 -2.546 -2.325 1.00 78.31 276 THR A C 1
ATOM 2047 O O . THR A 1 276 ? 15.502 -1.614 -3.110 1.00 78.31 276 THR A O 1
ATOM 2050 N N . ALA A 1 277 ? 15.482 -3.814 -2.704 1.00 84.56 277 ALA A N 1
ATOM 2051 C CA . ALA A 1 277 ? 15.081 -4.171 -4.059 1.00 84.56 277 ALA A CA 1
ATOM 2052 C C . ALA A 1 277 ? 13.622 -3.769 -4.301 1.00 84.56 277 ALA A C 1
ATOM 2054 O O . ALA A 1 277 ? 12.716 -4.143 -3.552 1.00 84.56 277 ALA A O 1
ATOM 2055 N N . SER A 1 278 ? 13.387 -3.007 -5.367 1.00 88.06 278 SER A N 1
ATOM 2056 C CA . SER A 1 278 ? 12.033 -2.683 -5.804 1.00 88.06 278 SER A CA 1
ATOM 2057 C C . SER A 1 278 ? 11.286 -3.941 -6.214 1.00 88.06 278 SER A C 1
ATOM 2059 O O . SER A 1 278 ? 11.860 -4.901 -6.725 1.00 88.06 278 SER A O 1
ATOM 2061 N N . LYS A 1 279 ? 9.970 -3.935 -6.014 1.00 93.12 279 LYS A N 1
ATOM 2062 C CA . LYS A 1 279 ? 9.104 -4.962 -6.589 1.00 93.12 279 LYS A CA 1
ATOM 2063 C C . LYS A 1 279 ? 8.683 -4.517 -7.981 1.00 93.12 279 LYS A C 1
ATOM 2065 O O . LYS A 1 279 ? 8.396 -3.340 -8.183 1.00 93.12 279 LYS A O 1
ATOM 2070 N N . LEU A 1 280 ? 8.624 -5.464 -8.915 1.00 96.62 280 LEU A N 1
ATOM 2071 C CA . LEU A 1 280 ? 8.146 -5.240 -10.278 1.00 96.62 280 LEU A CA 1
ATOM 2072 C C . LEU A 1 280 ? 6.644 -5.538 -10.346 1.00 96.62 280 LEU A C 1
ATOM 2074 O O . LEU A 1 280 ? 6.238 -6.698 -10.237 1.00 96.62 280 LEU A O 1
ATOM 2078 N N . LEU A 1 281 ? 5.827 -4.501 -10.521 1.00 97.50 281 LEU A N 1
ATOM 2079 C CA . LEU A 1 281 ? 4.381 -4.608 -10.678 1.00 97.50 281 LEU A CA 1
ATOM 2080 C C . LEU A 1 281 ? 4.022 -4.473 -12.157 1.00 97.50 281 LEU A C 1
ATOM 2082 O O . LEU A 1 281 ? 4.365 -3.497 -12.814 1.00 97.50 281 LEU A O 1
ATOM 2086 N N . VAL A 1 282 ? 3.347 -5.483 -12.684 1.00 96.88 282 VAL A N 1
ATOM 2087 C CA . VAL A 1 282 ? 3.182 -5.735 -14.112 1.00 96.88 282 VAL A CA 1
ATOM 2088 C C . VAL A 1 282 ? 1.749 -5.436 -14.544 1.00 96.88 282 VAL A C 1
ATOM 2090 O O . VAL A 1 282 ? 0.794 -5.881 -13.906 1.00 96.88 282 VAL A O 1
ATOM 2093 N N . GLY A 1 283 ? 1.619 -4.693 -15.643 1.00 93.88 283 GLY A N 1
ATOM 2094 C CA . GLY A 1 283 ? 0.415 -4.606 -16.465 1.00 93.88 283 GLY A CA 1
ATOM 2095 C C . GLY A 1 283 ? 0.553 -5.432 -17.755 1.00 93.88 283 GLY A C 1
ATOM 2096 O O . GLY A 1 283 ? 1.459 -6.247 -17.897 1.00 93.88 283 GLY A O 1
ATOM 2097 N N . THR A 1 284 ? -0.323 -5.220 -18.734 1.00 91.81 284 THR A N 1
ATOM 2098 C CA . THR A 1 284 ? -0.292 -5.933 -20.023 1.00 91.81 284 THR A CA 1
ATOM 2099 C C . THR A 1 284 ? 0.974 -5.606 -20.824 1.00 91.81 284 THR A C 1
ATOM 2101 O O . THR A 1 284 ? 1.667 -6.507 -21.291 1.00 91.81 284 THR A O 1
ATOM 2104 N N . ASN A 1 285 ? 1.284 -4.317 -20.974 1.00 94.62 285 ASN A N 1
ATOM 2105 C CA . ASN A 1 285 ? 2.408 -3.794 -21.764 1.00 94.62 285 ASN A CA 1
ATOM 2106 C C . ASN A 1 285 ? 3.151 -2.662 -21.030 1.00 94.62 285 ASN A C 1
ATOM 2108 O O . ASN A 1 285 ? 3.754 -1.783 -21.641 1.00 94.62 285 ASN A O 1
ATOM 2112 N N . ILE A 1 286 ? 3.044 -2.654 -19.706 1.00 98.19 286 ILE A N 1
ATOM 2113 C CA . ILE A 1 286 ? 3.590 -1.631 -18.819 1.00 98.19 286 ILE A CA 1
ATOM 2114 C C . ILE A 1 286 ? 4.098 -2.289 -17.543 1.00 98.19 286 ILE A C 1
ATOM 2116 O O . ILE A 1 286 ? 3.620 -3.363 -17.165 1.00 98.19 286 ILE A O 1
ATOM 2120 N N . ALA A 1 287 ? 5.027 -1.634 -16.861 1.00 98.06 287 ALA A N 1
ATOM 2121 C CA . ALA A 1 287 ? 5.453 -2.023 -15.528 1.00 98.06 287 ALA A CA 1
ATOM 2122 C C . ALA A 1 287 ? 5.698 -0.794 -14.651 1.00 98.06 287 ALA A C 1
ATOM 2124 O O . ALA A 1 287 ? 6.005 0.291 -15.146 1.00 98.06 287 ALA A O 1
ATOM 2125 N N . VAL A 1 288 ? 5.533 -0.974 -13.344 1.00 96.88 288 VAL A N 1
ATOM 2126 C CA . VAL A 1 288 ? 5.910 0.011 -12.336 1.00 96.88 288 VAL A CA 1
ATOM 2127 C C . VAL A 1 288 ? 6.788 -0.666 -11.300 1.00 96.88 288 VAL A C 1
ATOM 2129 O O . VAL A 1 288 ? 6.432 -1.715 -10.760 1.00 96.88 288 VAL A O 1
ATOM 2132 N N . GLU A 1 289 ? 7.930 -0.058 -11.013 1.00 94.50 289 GLU A N 1
ATOM 2133 C CA . GLU A 1 289 ? 8.850 -0.529 -9.990 1.00 94.50 289 GLU A CA 1
ATOM 2134 C C . GLU A 1 289 ? 8.796 0.385 -8.778 1.00 94.50 289 GLU A C 1
ATOM 2136 O O . GLU A 1 289 ? 8.948 1.604 -8.886 1.00 94.50 289 GLU A O 1
ATOM 2141 N N . THR A 1 290 ? 8.585 -0.212 -7.610 1.00 90.88 290 THR A N 1
ATOM 2142 C CA . THR A 1 290 ? 8.613 0.521 -6.348 1.00 90.88 290 THR A CA 1
ATOM 2143 C C . THR A 1 290 ? 8.854 -0.411 -5.177 1.00 90.88 290 THR A C 1
ATOM 2145 O O . THR A 1 290 ? 8.404 -1.562 -5.154 1.00 90.88 290 THR A O 1
ATOM 2148 N N . ASN A 1 291 ? 9.539 0.099 -4.162 1.00 85.56 291 ASN A N 1
ATOM 2149 C CA . ASN A 1 291 ? 9.631 -0.569 -2.876 1.00 85.56 291 ASN A CA 1
ATOM 2150 C C . ASN A 1 291 ? 8.845 0.150 -1.761 1.00 85.56 291 ASN A C 1
ATOM 2152 O O . ASN A 1 291 ? 8.850 -0.286 -0.609 1.00 85.56 291 ASN A O 1
ATOM 2156 N N . ASN A 1 292 ? 8.081 1.189 -2.101 1.00 84.06 292 ASN A N 1
ATOM 2157 C CA . ASN A 1 292 ? 7.154 1.808 -1.165 1.00 84.06 292 ASN A CA 1
ATO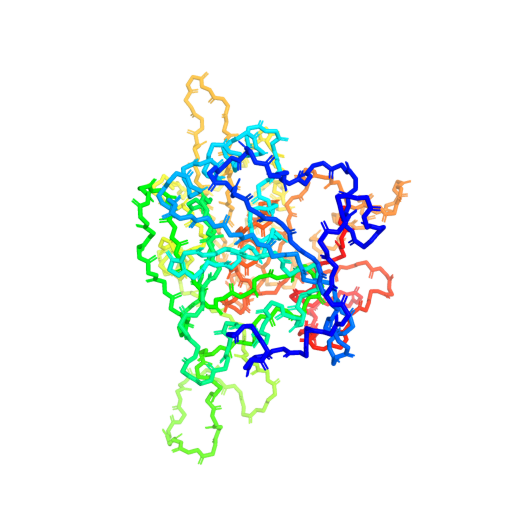M 2158 C C . ASN A 1 292 ? 5.871 0.961 -1.059 1.00 84.06 292 ASN A C 1
ATOM 2160 O O . ASN A 1 292 ? 5.125 0.801 -2.026 1.00 84.06 292 ASN A O 1
ATOM 2164 N N . ALA A 1 293 ? 5.592 0.424 0.131 1.00 82.25 293 ALA A N 1
ATOM 2165 C CA . ALA A 1 293 ? 4.439 -0.448 0.357 1.00 82.25 293 ALA A CA 1
ATOM 2166 C C . ALA A 1 293 ? 3.083 0.241 0.103 1.00 82.25 293 ALA A C 1
ATOM 2168 O O . ALA A 1 293 ? 2.147 -0.416 -0.350 1.00 82.25 293 ALA A O 1
ATOM 2169 N N . ASN A 1 294 ? 2.957 1.550 0.356 1.00 76.75 294 ASN A N 1
ATOM 2170 C CA . ASN A 1 294 ? 1.731 2.303 0.060 1.00 76.75 294 ASN A CA 1
ATOM 2171 C C . ASN A 1 294 ? 1.492 2.388 -1.449 1.00 76.75 294 ASN A C 1
ATOM 2173 O O . ASN A 1 294 ? 0.392 2.077 -1.910 1.00 76.75 294 ASN A O 1
ATOM 2177 N N . VAL A 1 295 ? 2.542 2.703 -2.211 1.00 85.12 295 VAL A N 1
ATOM 2178 C CA . VAL A 1 295 ? 2.489 2.757 -3.678 1.00 85.12 295 VAL A CA 1
ATOM 2179 C C . VAL A 1 295 ? 2.117 1.388 -4.251 1.00 85.12 295 VAL A C 1
ATOM 2181 O O . VAL A 1 295 ? 1.185 1.285 -5.044 1.00 85.12 295 VAL A O 1
ATOM 2184 N N . ARG A 1 296 ? 2.765 0.304 -3.801 1.00 88.50 296 ARG A N 1
ATOM 2185 C CA . ARG A 1 296 ? 2.432 -1.057 -4.266 1.00 88.50 296 ARG A CA 1
ATOM 2186 C C . ARG A 1 296 ? 0.977 -1.422 -4.011 1.00 88.50 296 ARG A C 1
ATOM 2188 O O . ARG A 1 296 ? 0.305 -1.939 -4.899 1.00 88.50 296 ARG A O 1
ATOM 2195 N N . ARG A 1 297 ? 0.468 -1.099 -2.821 1.00 79.25 297 ARG A N 1
ATOM 2196 C CA . ARG A 1 297 ? -0.936 -1.344 -2.483 1.00 79.25 297 ARG A CA 1
ATOM 2197 C C . ARG A 1 297 ? -1.887 -0.581 -3.392 1.00 79.25 297 ARG A C 1
ATOM 2199 O O . ARG A 1 297 ? -2.858 -1.182 -3.831 1.00 79.25 297 ARG A O 1
ATOM 2206 N N . GLY A 1 298 ? -1.608 0.680 -3.720 1.00 75.31 298 GLY A N 1
ATOM 2207 C CA . GLY A 1 298 ? -2.404 1.420 -4.705 1.00 75.31 298 GLY A CA 1
ATOM 2208 C C . GLY A 1 298 ? -2.330 0.807 -6.109 1.00 75.31 298 GLY A C 1
ATOM 2209 O O . GLY A 1 298 ? -3.349 0.666 -6.778 1.00 75.31 298 GLY A O 1
ATOM 2210 N N . LEU A 1 299 ? -1.158 0.324 -6.529 1.00 84.75 299 LEU A N 1
ATOM 2211 C CA . LEU A 1 299 ? -0.973 -0.289 -7.848 1.00 84.75 299 LEU A CA 1
ATOM 2212 C C . LEU A 1 299 ? -1.771 -1.595 -7.989 1.00 84.75 299 LEU A C 1
ATOM 2214 O O . LEU A 1 299 ? -2.352 -1.837 -9.046 1.00 84.75 299 LEU A O 1
ATOM 2218 N N . TYR A 1 300 ? -1.892 -2.391 -6.920 1.00 83.69 300 TYR A N 1
ATOM 2219 C CA . TYR A 1 300 ? -2.786 -3.557 -6.903 1.00 83.69 300 TYR A CA 1
ATOM 2220 C C . TYR A 1 300 ? -4.254 -3.185 -7.129 1.00 83.69 300 TYR A C 1
ATOM 2222 O O . TYR A 1 300 ? -4.993 -3.930 -7.771 1.00 83.69 300 TYR A O 1
ATOM 2230 N N . GLN A 1 301 ? -4.682 -2.018 -6.645 1.00 72.12 301 GLN A N 1
ATOM 2231 C CA . GLN A 1 301 ? -6.039 -1.509 -6.871 1.00 72.12 301 GLN A CA 1
ATOM 2232 C C . GLN A 1 301 ? -6.243 -1.105 -8.335 1.00 72.12 301 GLN A C 1
ATOM 2234 O O . GLN A 1 301 ? -7.306 -1.353 -8.902 1.00 72.12 301 GLN A O 1
ATOM 2239 N N . LEU A 1 302 ? -5.188 -0.589 -8.971 1.00 78.50 302 LEU A N 1
ATOM 2240 C CA . LEU A 1 302 ? -5.122 -0.299 -10.405 1.00 78.50 302 LEU A CA 1
ATOM 2241 C C . LEU A 1 302 ? -4.903 -1.555 -11.274 1.00 78.50 302 LEU A C 1
ATOM 2243 O O . LEU A 1 302 ? -4.588 -1.438 -12.454 1.00 78.50 302 LEU A O 1
ATOM 2247 N N . GLN A 1 303 ? -5.091 -2.753 -10.709 1.00 83.75 303 GLN A N 1
ATOM 2248 C CA . GLN A 1 303 ? -4.972 -4.053 -11.379 1.00 83.75 303 GLN A CA 1
ATOM 2249 C C . GLN A 1 303 ? -3.559 -4.428 -11.846 1.00 83.75 303 GLN A C 1
ATOM 2251 O O . GLN A 1 303 ? -3.406 -5.429 -12.548 1.00 83.75 303 GLN A O 1
ATOM 2256 N N . PHE A 1 304 ? -2.519 -3.687 -11.450 1.00 90.81 304 PHE A N 1
ATOM 2257 C CA . PHE A 1 304 ? -1.157 -4.198 -11.588 1.00 90.81 304 PHE A CA 1
ATOM 2258 C C . PHE A 1 304 ? -0.965 -5.384 -10.651 1.00 90.81 304 PHE A C 1
ATOM 2260 O O . PHE A 1 304 ? -1.571 -5.445 -9.583 1.00 90.81 304 PHE A O 1
ATOM 2267 N N . LEU A 1 305 ? -0.086 -6.308 -11.019 1.00 92.06 305 LEU A N 1
ATOM 2268 C CA . LEU A 1 305 ? 0.243 -7.457 -10.184 1.00 92.06 305 LEU A CA 1
ATOM 2269 C C . LEU A 1 305 ? 1.749 -7.594 -10.016 1.00 92.06 305 LEU A C 1
ATOM 2271 O O . LEU A 1 305 ? 2.509 -7.468 -10.969 1.00 92.06 305 LEU A O 1
ATOM 2275 N N . TYR A 1 306 ? 2.183 -7.890 -8.801 1.00 94.56 306 TYR A N 1
ATOM 2276 C CA . TYR A 1 306 ? 3.576 -8.160 -8.497 1.00 94.56 306 TYR A CA 1
ATOM 2277 C C . TYR A 1 306 ? 4.012 -9.475 -9.139 1.00 94.56 306 TYR A C 1
ATOM 2279 O O . TYR A 1 306 ? 3.372 -10.512 -8.955 1.00 94.56 306 TYR A O 1
ATOM 2287 N N . LEU A 1 307 ? 5.122 -9.430 -9.875 1.00 95.94 307 LEU A N 1
ATOM 2288 C CA . LEU A 1 307 ? 5.802 -10.618 -10.366 1.00 95.94 307 LEU A CA 1
ATOM 2289 C C . LEU A 1 307 ? 6.547 -11.299 -9.216 1.00 95.94 307 LEU A C 1
ATOM 2291 O O . LEU A 1 307 ? 7.614 -10.839 -8.822 1.00 95.94 307 LEU A O 1
ATOM 2295 N N . ASN A 1 308 ? 6.028 -12.419 -8.721 1.00 91.38 308 ASN A N 1
ATOM 2296 C CA . ASN A 1 308 ? 6.698 -13.236 -7.716 1.00 91.38 308 ASN A CA 1
ATOM 2297 C C . ASN A 1 308 ? 7.283 -14.502 -8.354 1.00 91.38 308 ASN A C 1
ATOM 2299 O O . ASN A 1 308 ? 6.555 -15.283 -8.966 1.00 91.38 308 ASN A O 1
ATOM 2303 N N . CYS A 1 309 ? 8.588 -14.707 -8.195 1.00 92.81 309 CYS A N 1
ATOM 2304 C CA . CYS A 1 309 ? 9.311 -15.862 -8.722 1.00 92.81 309 CYS A CA 1
ATOM 2305 C C . CYS A 1 309 ? 9.906 -16.770 -7.632 1.00 92.81 309 CYS A C 1
ATOM 2307 O O . CYS A 1 309 ? 10.784 -17.585 -7.920 1.00 92.81 309 CYS A O 1
ATOM 2309 N N . GLU A 1 310 ? 9.462 -16.623 -6.383 1.00 88.44 310 GLU A N 1
ATOM 2310 C CA . GLU A 1 310 ? 9.853 -17.499 -5.284 1.00 88.44 310 GLU A CA 1
ATOM 2311 C C . GLU A 1 310 ? 9.316 -18.921 -5.519 1.00 88.44 310 GLU A C 1
ATOM 2313 O O . GLU A 1 310 ? 8.128 -19.141 -5.782 1.00 88.44 310 GLU A O 1
ATOM 2318 N N . THR A 1 311 ? 10.202 -19.911 -5.412 1.00 84.75 311 THR A N 1
ATOM 2319 C CA . THR A 1 311 ? 9.855 -21.319 -5.617 1.00 84.75 311 THR A CA 1
ATOM 2320 C C . THR A 1 311 ? 8.767 -21.763 -4.640 1.00 84.75 311 THR A C 1
ATOM 2322 O O . THR A 1 311 ? 8.918 -21.640 -3.428 1.00 84.75 311 THR A O 1
ATOM 2325 N N . GLY A 1 312 ? 7.680 -22.332 -5.167 1.00 76.25 312 GLY A N 1
ATOM 2326 C CA . GLY A 1 312 ? 6.578 -22.846 -4.349 1.00 76.25 312 GLY A CA 1
ATOM 2327 C C . GLY A 1 312 ? 5.679 -21.764 -3.747 1.00 76.25 312 GLY A C 1
ATOM 2328 O O . GLY A 1 312 ? 4.889 -22.067 -2.856 1.00 76.25 312 GLY A O 1
ATOM 2329 N N . PHE A 1 313 ? 5.775 -20.515 -4.212 1.00 80.75 313 PHE A N 1
ATOM 2330 C CA . PHE A 1 313 ? 4.905 -19.449 -3.737 1.00 80.75 313 PHE A CA 1
ATOM 2331 C C . PHE A 1 313 ? 3.421 -19.756 -3.981 1.00 80.75 313 PHE A C 1
ATOM 2333 O O . PHE A 1 313 ? 2.995 -20.099 -5.085 1.00 80.75 313 PHE A O 1
ATOM 2340 N N . THR A 1 314 ? 2.623 -19.540 -2.939 1.00 71.75 314 THR A N 1
ATOM 2341 C CA . THR A 1 314 ? 1.162 -19.574 -2.974 1.00 71.75 314 THR A CA 1
ATOM 2342 C C . THR A 1 314 ? 0.615 -18.329 -2.293 1.00 71.75 314 THR A C 1
ATOM 2344 O O . THR A 1 314 ? 1.162 -17.892 -1.278 1.00 71.75 314 THR A O 1
ATOM 2347 N N . ALA A 1 315 ? -0.487 -17.789 -2.809 1.00 63.75 315 ALA A N 1
ATOM 2348 C CA . ALA A 1 315 ? -1.232 -16.728 -2.142 1.00 63.75 315 ALA A CA 1
ATOM 2349 C C . ALA A 1 315 ? -2.400 -17.318 -1.322 1.00 63.75 315 ALA A C 1
ATOM 2351 O O . ALA A 1 315 ? -2.976 -18.325 -1.746 1.00 63.75 315 ALA A O 1
ATOM 2352 N N . PRO A 1 316 ? -2.764 -16.724 -0.168 1.00 54.88 316 PRO A N 1
ATOM 2353 C CA . PRO A 1 316 ? -3.967 -17.099 0.568 1.00 54.88 316 PRO A CA 1
ATOM 2354 C C . PRO A 1 316 ? -5.240 -16.940 -0.274 1.00 54.88 316 PRO A C 1
ATOM 2356 O O . PRO A 1 316 ? -5.272 -16.202 -1.262 1.00 54.88 316 PRO A O 1
ATOM 2359 N N . ALA A 1 317 ? -6.317 -17.606 0.144 1.00 50.44 317 ALA A N 1
ATOM 2360 C CA . ALA A 1 317 ? -7.625 -17.426 -0.475 1.00 50.44 317 ALA A CA 1
ATOM 2361 C C . ALA A 1 317 ? -8.061 -15.950 -0.413 1.00 50.44 317 ALA A C 1
ATOM 2363 O O . ALA A 1 317 ? -7.878 -15.291 0.608 1.00 50.44 317 ALA A O 1
ATOM 2364 N N . GLY A 1 318 ? -8.639 -15.446 -1.505 1.00 51.97 318 GLY A N 1
ATOM 2365 C CA . GLY A 1 318 ? -9.063 -14.045 -1.639 1.00 51.97 318 GLY A CA 1
ATOM 2366 C C . GLY A 1 318 ? -8.073 -13.153 -2.393 1.00 51.97 318 GLY A C 1
ATOM 2367 O O . GLY A 1 318 ? -8.465 -12.094 -2.876 1.00 51.97 318 GLY A O 1
ATOM 2368 N N . TYR A 1 319 ? -6.830 -13.597 -2.582 1.00 63.78 319 TYR A N 1
ATOM 2369 C CA . TYR A 1 319 ? -5.860 -12.891 -3.415 1.00 63.78 319 TYR A CA 1
ATOM 2370 C C . TYR A 1 319 ? -5.895 -13.354 -4.869 1.00 63.78 319 TYR A C 1
ATOM 2372 O O . TYR A 1 319 ? -6.156 -14.518 -5.181 1.00 63.78 319 TYR A O 1
ATOM 2380 N N . ARG A 1 320 ? -5.592 -12.421 -5.771 1.00 74.44 320 ARG A N 1
ATOM 2381 C CA . ARG A 1 320 ? -5.462 -12.674 -7.201 1.00 74.44 320 ARG A CA 1
ATOM 2382 C C . ARG A 1 320 ? -4.121 -13.349 -7.448 1.00 74.44 320 ARG A C 1
ATOM 2384 O O . ARG A 1 320 ? -3.083 -12.841 -7.036 1.00 74.44 320 ARG A O 1
ATOM 2391 N N . LEU A 1 321 ? -4.161 -14.481 -8.136 1.00 74.75 321 LEU A N 1
ATOM 2392 C CA . LEU A 1 321 ? -2.987 -15.235 -8.548 1.00 74.75 321 LEU A CA 1
ATOM 2393 C C . LEU A 1 321 ? -3.152 -15.612 -10.017 1.00 74.75 321 LEU A C 1
ATOM 2395 O O . LEU A 1 321 ? -4.087 -16.325 -10.379 1.00 74.75 321 LEU A O 1
ATOM 2399 N N . GLU A 1 322 ? -2.252 -15.130 -10.863 1.00 81.81 322 GLU A N 1
ATOM 2400 C CA . GLU A 1 322 ? -2.270 -15.372 -12.303 1.00 81.81 322 GLU A CA 1
ATOM 2401 C C . GLU A 1 322 ? -0.936 -15.936 -12.782 1.00 81.81 322 GLU A C 1
ATOM 2403 O O . GLU A 1 322 ? 0.104 -15.796 -12.134 1.00 81.81 322 GLU A O 1
ATOM 2408 N N . LYS A 1 323 ? -0.958 -16.591 -13.944 1.00 81.44 323 LYS A N 1
ATOM 2409 C CA . LYS A 1 323 ? 0.270 -17.075 -14.573 1.00 81.44 323 LYS A CA 1
ATOM 2410 C C . LYS A 1 323 ? 1.075 -15.891 -15.105 1.00 81.44 323 LYS A C 1
ATOM 2412 O O . LYS A 1 323 ? 0.542 -15.054 -15.829 1.00 81.44 323 LYS A O 1
ATOM 2417 N N . ALA A 1 324 ? 2.365 -15.863 -14.789 1.00 89.31 324 ALA A N 1
ATOM 2418 C CA . ALA A 1 324 ? 3.316 -14.998 -15.472 1.00 89.31 324 ALA A CA 1
ATOM 2419 C C . ALA A 1 324 ? 3.613 -15.534 -16.889 1.00 89.31 324 ALA A C 1
ATOM 2421 O O . ALA A 1 324 ? 3.292 -16.677 -17.220 1.00 89.31 324 ALA A O 1
ATOM 2422 N N . GLN A 1 325 ? 4.268 -14.729 -17.730 1.00 89.75 325 GLN A N 1
ATOM 2423 C CA . GLN A 1 325 ? 4.754 -15.167 -19.048 1.00 89.75 325 GLN A CA 1
ATOM 2424 C C . GLN A 1 325 ? 6.003 -16.059 -18.951 1.00 89.75 325 GLN A C 1
ATOM 2426 O O . GLN A 1 325 ? 6.422 -16.664 -19.942 1.00 89.75 325 GLN A O 1
ATOM 2431 N N . VAL A 1 326 ? 6.605 -16.134 -17.763 1.00 91.50 326 VAL A N 1
ATOM 2432 C CA . VAL A 1 326 ? 7.800 -16.925 -17.467 1.00 91.50 326 VAL A CA 1
ATOM 2433 C C . VAL A 1 326 ? 7.447 -18.040 -16.494 1.00 91.50 326 VAL A C 1
ATOM 2435 O O . VAL A 1 326 ? 6.826 -17.815 -15.456 1.00 91.50 326 VAL A O 1
ATOM 2438 N N . GLU A 1 327 ? 7.868 -19.257 -16.831 1.00 88.06 327 GLU A N 1
ATOM 2439 C CA . GLU A 1 327 ? 7.639 -20.441 -16.009 1.00 88.06 327 GLU A CA 1
ATOM 2440 C C . GLU A 1 327 ? 8.259 -20.289 -14.615 1.00 88.06 327 GLU A C 1
ATOM 2442 O O . GLU A 1 327 ? 9.363 -19.762 -14.461 1.00 88.06 327 GLU A O 1
ATOM 2447 N N . GLY A 1 328 ? 7.559 -20.776 -13.591 1.00 85.19 328 GLY A N 1
ATOM 2448 C CA . GLY A 1 328 ? 7.998 -20.690 -12.197 1.00 85.19 328 GLY A CA 1
ATOM 2449 C C . GLY A 1 328 ? 7.825 -19.308 -11.565 1.00 85.19 328 GLY A C 1
ATOM 2450 O O . GLY A 1 328 ? 8.273 -19.118 -10.442 1.00 85.19 328 GLY A O 1
ATOM 2451 N N . CYS A 1 329 ? 7.186 -18.365 -12.260 1.00 91.31 329 CYS A N 1
ATOM 2452 C CA . CYS A 1 329 ? 6.726 -17.109 -11.682 1.00 91.31 329 CYS A CA 1
ATOM 2453 C C . CYS A 1 329 ? 5.200 -17.011 -11.745 1.00 91.31 329 CYS A C 1
ATOM 2455 O O . CYS A 1 329 ? 4.539 -17.621 -12.592 1.00 91.31 329 CYS A O 1
ATOM 2457 N N . VAL A 1 330 ? 4.649 -16.187 -10.867 1.00 87.31 330 VAL A N 1
ATOM 2458 C CA . VAL A 1 330 ? 3.233 -15.832 -10.815 1.00 87.31 330 VAL A CA 1
ATOM 2459 C C . VAL A 1 330 ? 3.080 -14.320 -10.742 1.00 87.31 330 VAL A C 1
ATOM 2461 O O . VAL A 1 330 ? 3.989 -13.608 -10.318 1.00 87.31 330 VAL A O 1
ATOM 2464 N N . LEU A 1 331 ? 1.914 -13.837 -11.143 1.00 89.00 331 LEU A N 1
ATOM 2465 C CA . LEU A 1 331 ? 1.480 -12.468 -10.917 1.00 89.00 331 LEU A CA 1
ATOM 2466 C C . LEU A 1 331 ? 0.490 -12.465 -9.753 1.00 89.00 331 LEU A C 1
ATOM 2468 O O . LEU A 1 331 ? -0.448 -13.261 -9.742 1.00 89.00 331 LEU A O 1
ATOM 2472 N N . THR A 1 332 ? 0.700 -11.606 -8.760 1.00 85.25 332 THR A N 1
ATOM 2473 C CA . THR A 1 332 ? -0.125 -11.594 -7.549 1.00 85.25 332 THR A CA 1
ATOM 2474 C C . THR A 1 332 ? -0.315 -10.204 -6.956 1.00 85.25 332 THR A C 1
ATOM 2476 O O . THR A 1 332 ? 0.526 -9.329 -7.127 1.00 85.25 332 THR A O 1
ATOM 2479 N N . ASN A 1 333 ? -1.414 -9.996 -6.233 1.00 82.06 333 ASN A N 1
ATOM 2480 C CA . ASN A 1 333 ? -1.594 -8.838 -5.349 1.00 82.06 333 ASN A CA 1
ATOM 2481 C C . ASN A 1 333 ? -1.293 -9.173 -3.874 1.00 82.06 333 ASN A C 1
ATOM 2483 O O . ASN A 1 333 ? -1.600 -8.382 -2.983 1.00 82.06 333 ASN A O 1
ATOM 2487 N N . TYR A 1 334 ? -0.714 -10.349 -3.612 1.00 77.56 334 TYR A N 1
ATOM 2488 C CA . TYR A 1 334 ? -0.267 -10.778 -2.292 1.00 77.56 334 TYR A CA 1
ATOM 2489 C C . TYR A 1 334 ? 1.237 -10.585 -2.112 1.00 77.56 334 TYR A C 1
ATOM 2491 O O . TYR A 1 334 ? 2.051 -11.032 -2.923 1.00 77.56 334 TYR A O 1
ATOM 2499 N N . GLU A 1 335 ? 1.609 -10.011 -0.974 1.00 82.31 335 GLU A N 1
ATOM 2500 C CA . GLU A 1 335 ? 2.982 -9.959 -0.493 1.00 82.31 335 GLU A CA 1
ATOM 2501 C C . GLU A 1 335 ? 3.047 -10.627 0.877 1.00 82.31 335 GLU A C 1
ATOM 2503 O O . GLU A 1 335 ? 2.208 -10.357 1.737 1.00 82.31 335 GLU A O 1
ATOM 2508 N N . ARG A 1 336 ? 4.056 -11.474 1.107 1.00 69.81 336 ARG A N 1
ATOM 2509 C CA . ARG A 1 336 ? 4.308 -11.970 2.463 1.00 69.81 336 ARG A CA 1
ATOM 2510 C C . ARG A 1 336 ? 4.677 -10.790 3.374 1.00 69.81 336 ARG A C 1
ATOM 2512 O O . ARG A 1 336 ? 5.409 -9.908 2.914 1.00 69.81 336 ARG A O 1
ATOM 2519 N N . PRO A 1 337 ? 4.210 -10.780 4.635 1.00 59.47 337 PRO A N 1
ATOM 2520 C CA . PRO A 1 337 ? 4.691 -9.832 5.631 1.00 59.47 337 PRO A CA 1
ATOM 2521 C C . PRO A 1 337 ? 6.217 -9.926 5.730 1.00 59.47 337 PRO A C 1
ATOM 2523 O O . PRO A 1 337 ? 6.753 -11.028 5.865 1.00 59.47 337 PRO A O 1
ATOM 2526 N N . SER A 1 338 ? 6.890 -8.786 5.588 1.00 53.09 338 SER A N 1
ATOM 2527 C CA . SER A 1 338 ? 8.337 -8.627 5.781 1.00 53.09 338 SER A CA 1
ATOM 2528 C C . SER A 1 338 ? 8.685 -8.479 7.251 1.00 53.09 338 SER A C 1
ATOM 2530 O O . SER A 1 338 ? 7.955 -7.706 7.914 1.00 53.09 338 SER A O 1
#

Secondary structure (DSSP, 8-state):
-GGGTS--EEEE--TT-TTS-SSSPPPTTSTT--EEEEEEETTTTEEEEEEE-S-HHHHHHHHHHHHHHHHHTT-TTHHHHT-EEE-SSEEEEESSHHHHHHHHSSTT---EEEE--TT----TTS-EEE-SSTT-EEES----TTS-SPPP-S----TTSS--PPTT--SSS-------SSHHHHHHHHTTTTS--SSEEE-SS----SS-B-SS-S-GGGGTEEEEEEEEE--SSS--EEEEEEEEES-HHHHHHHHHHHHHHHHHHHSS--TTBPEEEE-SSEEEEE--HHHHHHHHHTT-EEEE--TT--PPTTS-EEE-SSTT-EEES-----

Foldseek 3Di:
DLCVQFVFADKDQPPPPPLDDPPPDADDVPQQFPGWIKGARPPQGWIKIKTFHQCQLSNLVSLLVVQVVCVVVVNNVVQLQQLWKDDNGMIMGINGQLSSLSQLVDPPRPIWRKGQRLLAFDFPQKDWAPDSDPSIITISWRDDLQLSTDDQRPDPPPPPPDDDDDPDDDDDDDPAFDDDPDPVRLCVLQPPRQAAQVPKDKDQDQADAPQAHELDDHGVVQQQFPTKMWGACPDDVDGTDPIKMKTFGRCQLSNLVSSLVQQVVQCVPPNDHPLRYWWWWDGPGMIMTDSPPSSLLSVVSSVTFTKAQRAPDDDDPNKDWADGPDPSIITTSHDDDD

Sequence (338 aa):
HVQQYTSCENLSTDPNDSRVPLSGFIGAGDWGITERGVCTDKKARGEIVLFLTPDMKAFQQAAKDHAAKLLAEGRGDTDLASRTVVGKTFALTALGTATAVSLVDPPNSDLRILTCNPDVFVPEGFKKEKALVEGCFLTDYVNSPDGQGSPHRGAVRDPSTEGAAKPGQPSTGSLGLPSAGSIAELKQLVSPHTVDCTSMTVTDEHIQSIDYMPVVDGPPSAWGVTQRAVCGQLGGERRAHNLNWLDTVSDMKTLQTKAKAAQLADLKDDGRLKATASKLLVGTNIAVETNNANVRRGLYQLQFLYLNCETGFTAPAGYRLEKAQVEGCVLTNYERPS

pLDDT: mean 80.78, std 16.35, range [27.89, 98.19]

Radius of gyration: 21.77 Å; chains: 1; bounding box: 48×42×63 Å